Protein AF-K1RYS2-F1 (afdb_monomer)

Organism: NCBI:txid408170

Radius of gyration: 27.28 Å; Cα contacts (8 Å, |Δi|>4): 366; chains: 1; bounding box: 62×52×60 Å

pLDDT: mean 93.87, std 5.99, range [43.06, 98.5]

Foldseek 3Di:
DDPPPPDDLVVFKDWDDLPPDDADPVLQDDDPVNLVCCCQPPPLVVVWDKDWDQPFADDQQKWWFKWKFKDFPNHGDPPRTDHRDTDHQPPCPDAPQQSVVRGRHGAQDWDKGKHAADQPDPPNVRHRGIMIMGMHTHTIMHTDRDDAFLVVCLVPPCVPPVRRGPVSSSVVSRVVSSVVSVVVSSVVVRLVPMDGDPVPDDPVSLVVLLCVLLVVLCVVCVVVVHDSCVSVVVVPDNGSVSSCVVCVVVSVSVSSVSSSVSD

Solvent-accessible surface area (backbone atoms only — not comparable to full-atom values): 14895 Å² total; per-residue (Å²): 133,59,96,49,92,94,57,64,32,64,83,36,34,48,78,61,81,66,88,79,68,76,83,53,72,71,32,72,55,79,55,73,63,60,42,50,51,47,42,48,69,71,47,36,55,80,58,49,44,80,42,80,49,87,86,58,52,43,48,80,66,28,35,31,29,30,32,33,44,26,22,44,95,85,40,74,50,93,89,36,62,52,66,85,38,78,43,53,27,82,67,74,85,60,64,73,60,45,52,68,64,49,45,70,42,44,65,71,41,71,49,79,39,70,36,59,40,52,77,81,36,88,55,72,92,48,32,61,36,63,34,42,25,51,32,33,33,62,42,35,30,39,76,44,64,61,75,93,37,39,69,51,31,35,74,73,29,30,90,83,70,68,30,60,29,53,68,56,49,49,50,54,47,43,53,52,52,36,50,51,36,41,51,50,52,54,48,47,53,48,58,72,60,35,48,69,53,69,88,79,52,55,68,70,58,54,48,51,48,53,50,56,68,46,45,61,58,41,53,54,11,57,77,70,75,46,51,52,63,57,42,40,42,76,73,72,33,96,40,67,65,56,48,49,62,76,35,42,67,60,46,51,51,52,52,47,52,54,29,64,76,57,89

Structure (mmCIF, N/CA/C/O backbone):
data_AF-K1RYS2-F1
#
_entry.id   AF-K1RYS2-F1
#
loop_
_atom_site.group_PDB
_atom_site.id
_atom_site.type_symbol
_atom_site.label_atom_id
_atom_site.label_alt_id
_atom_site.label_comp_id
_atom_site.label_asym_id
_atom_site.label_entity_id
_atom_site.label_seq_id
_atom_site.pdbx_PDB_ins_code
_atom_site.Cartn_x
_atom_site.Cartn_y
_atom_site.Cartn_z
_atom_site.occupancy
_atom_site.B_iso_or_equiv
_atom_site.auth_seq_id
_atom_site.auth_comp_id
_atom_site.auth_asym_id
_atom_site.auth_atom_id
_atom_site.pdbx_PDB_model_num
ATOM 1 N N . ASN A 1 1 ? 29.570 -6.150 -16.289 1.00 43.06 1 ASN A N 1
ATOM 2 C CA . ASN A 1 1 ? 28.667 -6.271 -17.454 1.00 43.06 1 ASN A CA 1
ATOM 3 C C . ASN A 1 1 ? 27.310 -6.688 -16.923 1.00 43.06 1 ASN A C 1
ATOM 5 O O . ASN A 1 1 ? 27.267 -7.685 -16.212 1.00 43.06 1 ASN A O 1
ATOM 9 N N . GLY A 1 2 ? 26.301 -5.835 -17.126 1.00 44.84 2 GLY A N 1
ATOM 10 C CA . GLY A 1 2 ? 24.982 -5.854 -16.479 1.00 44.84 2 GLY A CA 1
ATOM 11 C C . GLY A 1 2 ? 24.181 -7.143 -16.687 1.00 44.84 2 GLY A C 1
ATOM 12 O O . GLY A 1 2 ? 24.519 -7.975 -17.520 1.00 44.84 2 GLY A O 1
ATOM 13 N N . TYR A 1 3 ? 23.180 -7.349 -15.834 1.00 65.25 3 TYR A N 1
ATOM 14 C CA . TYR A 1 3 ? 22.660 -8.659 -15.427 1.00 65.25 3 TYR A CA 1
ATOM 15 C C . TYR A 1 3 ? 21.658 -9.328 -16.385 1.00 65.25 3 TYR A C 1
ATOM 17 O O . TYR A 1 3 ? 20.485 -9.475 -16.073 1.00 65.25 3 TYR A O 1
ATOM 25 N N . LEU A 1 4 ? 22.139 -9.835 -17.512 1.00 75.75 4 LEU A N 1
ATOM 26 C CA . LEU A 1 4 ? 21.783 -11.147 -18.060 1.00 75.75 4 LEU A CA 1
ATOM 27 C C . LEU A 1 4 ? 23.136 -11.746 -18.439 1.00 75.75 4 LEU A C 1
ATOM 29 O O . LEU A 1 4 ? 23.829 -11.229 -19.314 1.00 75.75 4 LEU A O 1
ATOM 33 N N . LYS A 1 5 ? 23.621 -12.726 -17.671 1.00 74.56 5 LYS A N 1
ATOM 34 C CA . LYS A 1 5 ? 25.038 -13.118 -17.720 1.00 74.56 5 LYS A CA 1
ATOM 35 C C . LYS A 1 5 ? 25.431 -13.554 -19.137 1.00 74.56 5 LYS A C 1
ATOM 37 O O . LYS A 1 5 ? 24.989 -14.592 -19.600 1.00 74.56 5 LYS A O 1
ATOM 42 N N . GLY A 1 6 ? 26.331 -12.799 -19.770 1.00 78.25 6 GLY A N 1
ATOM 43 C CA . GLY A 1 6 ? 26.829 -13.106 -21.117 1.00 78.25 6 GLY A CA 1
ATOM 44 C C . GLY A 1 6 ? 26.031 -12.476 -22.261 1.00 78.25 6 GLY A C 1
ATOM 45 O O . GLY A 1 6 ? 26.343 -12.759 -23.412 1.00 78.25 6 GLY A O 1
ATOM 46 N N . ILE A 1 7 ? 25.059 -11.612 -21.959 1.00 85.38 7 ILE A N 1
ATOM 47 C CA . ILE A 1 7 ? 24.269 -10.870 -22.943 1.00 85.38 7 ILE A CA 1
ATOM 48 C C . ILE A 1 7 ? 24.748 -9.420 -23.017 1.00 85.38 7 ILE A C 1
ATOM 50 O O . ILE A 1 7 ? 24.977 -8.775 -21.992 1.00 85.38 7 ILE A O 1
ATOM 54 N N . THR A 1 8 ? 24.882 -8.904 -24.235 1.00 88.88 8 THR A N 1
ATOM 55 C CA . THR A 1 8 ? 24.991 -7.467 -24.503 1.00 88.88 8 THR A CA 1
ATOM 56 C C . THR A 1 8 ? 23.599 -6.969 -24.861 1.00 88.88 8 THR A C 1
ATOM 58 O O . THR A 1 8 ? 23.069 -7.353 -25.896 1.00 88.88 8 THR A O 1
ATOM 61 N N . ALA A 1 9 ? 22.979 -6.146 -24.014 1.00 90.00 9 ALA A N 1
ATOM 62 C CA . ALA A 1 9 ? 21.581 -5.755 -24.211 1.00 90.00 9 ALA A CA 1
ATOM 63 C C . ALA A 1 9 ? 21.329 -5.059 -25.557 1.00 90.00 9 ALA A C 1
ATOM 65 O O . ALA A 1 9 ? 20.365 -5.396 -26.238 1.00 90.00 9 ALA A O 1
ATOM 66 N N . LEU A 1 10 ? 22.245 -4.183 -25.983 1.00 91.25 10 LEU A N 1
ATOM 67 C CA . LEU A 1 10 ? 22.187 -3.476 -27.270 1.00 91.25 10 LEU A CA 1
ATOM 68 C C . LEU A 1 10 ? 22.214 -4.393 -28.511 1.00 91.25 10 LEU A C 1
ATOM 70 O O . LEU A 1 10 ? 21.901 -3.927 -29.601 1.00 91.25 10 LEU A O 1
ATOM 74 N N . ASP A 1 11 ? 22.544 -5.683 -28.373 1.00 91.81 11 ASP A N 1
ATOM 75 C CA . ASP A 1 11 ? 22.396 -6.653 -29.471 1.00 91.81 11 ASP A CA 1
ATOM 76 C C . ASP A 1 11 ? 20.917 -7.051 -29.693 1.00 91.81 11 ASP A C 1
ATOM 78 O O . ASP A 1 11 ? 20.573 -7.601 -30.740 1.00 91.81 11 ASP A O 1
ATOM 82 N N . TYR A 1 12 ? 20.042 -6.783 -28.714 1.00 92.38 12 TYR A N 1
ATOM 83 C CA . TYR A 1 12 ? 18.642 -7.231 -28.669 1.00 92.38 12 TYR A CA 1
ATOM 84 C C . TYR A 1 12 ? 17.631 -6.097 -28.458 1.00 92.38 12 TYR A C 1
ATOM 86 O O . TYR A 1 12 ? 16.442 -6.310 -28.689 1.00 92.38 12 TYR A O 1
ATOM 94 N N . VAL A 1 13 ? 18.069 -4.906 -28.036 1.00 93.62 13 VAL A N 1
ATOM 95 C CA . VAL A 1 13 ? 17.233 -3.701 -27.964 1.00 93.62 13 VAL A CA 1
ATOM 96 C C . VAL A 1 13 ? 17.858 -2.561 -28.756 1.00 93.62 13 VAL A C 1
ATOM 98 O O . VAL A 1 13 ? 19.051 -2.287 -28.645 1.00 93.62 13 VAL A O 1
ATOM 101 N N . THR A 1 14 ? 17.030 -1.874 -29.535 1.00 95.19 14 THR A N 1
ATOM 102 C CA . THR A 1 14 ? 17.372 -0.601 -30.167 1.00 95.19 14 THR A CA 1
ATOM 103 C C . THR A 1 14 ? 16.686 0.512 -29.387 1.00 95.19 14 THR A C 1
ATOM 105 O O . THR A 1 14 ? 15.456 0.570 -29.333 1.00 95.19 14 THR A O 1
ATOM 108 N N . LEU A 1 15 ? 17.486 1.375 -28.758 1.00 94.81 15 LEU A N 1
ATOM 109 C CA . LEU A 1 15 ? 16.977 2.553 -28.061 1.00 94.81 15 LEU A CA 1
ATOM 110 C C . LEU A 1 15 ? 16.689 3.681 -29.071 1.00 94.81 15 LEU A C 1
ATOM 112 O O . LEU A 1 15 ? 17.483 3.879 -29.997 1.00 94.81 15 LEU A O 1
ATOM 116 N N . PRO A 1 16 ? 15.579 4.416 -28.907 1.00 94.56 16 PRO A N 1
ATOM 117 C CA . PRO A 1 16 ? 15.256 5.572 -29.732 1.00 94.56 16 PRO A CA 1
ATOM 118 C C . PRO A 1 16 ? 16.170 6.761 -29.408 1.00 94.56 16 PRO A C 1
ATOM 120 O O . PRO A 1 16 ? 16.841 6.798 -28.375 1.00 94.56 16 PRO A O 1
ATOM 123 N N . ASP A 1 17 ? 16.146 7.772 -30.275 1.00 92.81 17 ASP A N 1
ATOM 124 C CA . ASP A 1 17 ? 16.675 9.093 -29.942 1.00 92.81 17 ASP A CA 1
ATOM 125 C C . ASP A 1 17 ? 15.720 9.810 -28.973 1.00 92.81 17 ASP A C 1
ATOM 127 O O . ASP A 1 17 ? 14.525 9.961 -29.249 1.00 92.81 17 ASP A O 1
ATOM 131 N N . THR A 1 18 ? 16.248 10.256 -27.836 1.00 92.06 18 THR A N 1
ATOM 132 C CA . THR A 1 18 ? 15.475 10.893 -26.768 1.00 92.06 18 THR A CA 1
ATOM 133 C C . THR A 1 18 ? 15.314 12.403 -26.956 1.00 92.06 18 THR A C 1
ATOM 135 O O . THR A 1 18 ? 14.626 13.026 -26.155 1.00 92.06 18 THR A O 1
ATOM 138 N N . GLU A 1 19 ? 15.908 13.023 -27.988 1.00 91.94 19 GLU A N 1
ATOM 139 C CA . GLU A 1 19 ? 15.769 14.472 -28.248 1.00 91.94 19 GLU A CA 1
ATOM 140 C C . GLU A 1 19 ? 14.310 14.918 -28.463 1.00 91.94 19 GLU A C 1
ATOM 142 O O . GLU A 1 19 ? 13.973 16.080 -28.239 1.00 91.94 19 GLU A O 1
ATOM 147 N N . SER A 1 20 ? 13.442 13.999 -28.895 1.00 89.75 20 SER A N 1
ATOM 148 C CA . SER A 1 20 ? 12.016 14.260 -29.128 1.00 89.75 20 SER A CA 1
ATOM 149 C C . SER A 1 20 ? 11.125 14.055 -27.902 1.00 89.75 20 SER A C 1
ATOM 151 O O . SER A 1 20 ? 9.935 14.362 -27.975 1.00 89.75 20 SER A O 1
ATOM 153 N N . PHE A 1 21 ? 11.670 13.539 -26.796 1.00 95.81 21 PHE A N 1
ATOM 154 C CA . PHE A 1 21 ? 10.877 13.257 -25.606 1.00 95.81 21 PHE A CA 1
ATOM 155 C C . PHE A 1 21 ? 10.528 14.552 -24.888 1.00 95.81 21 PHE A C 1
ATOM 157 O O . PHE A 1 21 ? 11.374 15.423 -24.676 1.00 95.81 21 PHE A O 1
ATOM 164 N N . THR A 1 22 ? 9.267 14.670 -24.496 1.00 95.44 22 THR A N 1
ATOM 165 C CA . THR A 1 22 ? 8.747 15.851 -23.805 1.00 95.44 22 THR A CA 1
ATOM 166 C C . THR A 1 22 ? 7.946 15.429 -22.595 1.00 95.44 22 THR A C 1
ATOM 168 O O . THR A 1 22 ? 7.274 14.404 -22.638 1.00 95.44 22 THR A O 1
ATOM 171 N N . LEU A 1 23 ? 7.994 16.232 -21.540 1.00 96.88 23 LEU A N 1
ATOM 172 C CA . LEU A 1 23 ? 7.135 16.057 -20.378 1.00 96.88 23 LEU A CA 1
ATOM 173 C C . LEU A 1 23 ? 5.820 16.801 -20.591 1.00 96.88 23 LEU A C 1
ATOM 175 O O . LEU A 1 23 ? 5.813 17.922 -21.110 1.00 96.88 23 LEU A O 1
ATOM 179 N N . SER A 1 24 ? 4.725 16.172 -20.190 1.00 96.12 24 SER A N 1
ATOM 180 C CA . SER A 1 24 ? 3.414 16.806 -20.118 1.00 96.12 24 SER A CA 1
ATOM 181 C C . SER A 1 24 ? 3.331 17.805 -18.954 1.00 96.12 24 SER A C 1
ATOM 183 O O . SER A 1 24 ? 4.117 17.761 -18.003 1.00 96.12 24 SER A O 1
ATOM 185 N N . ASP A 1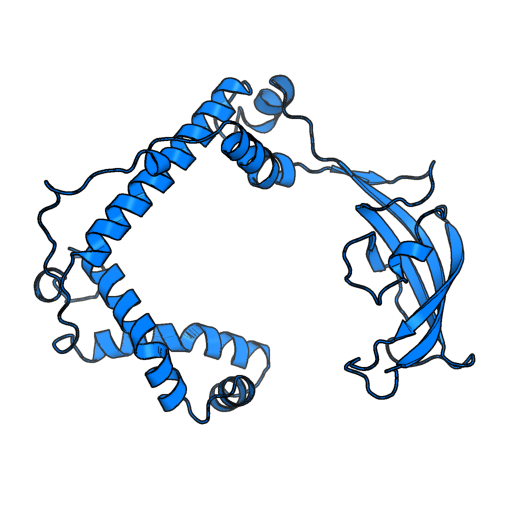 25 ? 2.341 18.702 -19.006 1.00 94.19 25 ASP A N 1
ATOM 186 C CA . ASP A 1 25 ? 2.028 19.583 -17.871 1.00 94.19 25 ASP A CA 1
ATOM 187 C C . ASP A 1 25 ? 1.667 18.752 -16.622 1.00 94.19 25 ASP A C 1
ATOM 189 O O . ASP A 1 25 ? 2.091 19.072 -15.511 1.00 94.19 25 ASP A O 1
ATOM 193 N N . ASP A 1 26 ? 0.956 17.635 -16.807 1.00 91.19 26 ASP A N 1
ATOM 194 C CA . ASP A 1 26 ? 0.561 16.731 -15.721 1.00 91.19 26 ASP A CA 1
ATOM 195 C C . ASP A 1 26 ? 1.769 16.060 -15.052 1.00 91.19 26 ASP A C 1
ATOM 197 O O . ASP A 1 26 ? 1.752 15.850 -13.844 1.00 91.19 26 ASP A O 1
ATOM 201 N N . ALA A 1 27 ? 2.839 15.753 -15.793 1.00 92.62 27 ALA A N 1
ATOM 202 C CA . ALA A 1 27 ? 4.042 15.163 -15.203 1.00 92.62 27 ALA A CA 1
ATOM 203 C C . ALA A 1 27 ? 4.999 16.177 -14.570 1.00 92.62 27 ALA A C 1
ATOM 205 O O . ALA A 1 27 ? 5.986 15.787 -13.951 1.00 92.62 27 ALA A O 1
ATOM 206 N N . THR A 1 28 ? 4.734 17.471 -14.746 1.00 94.12 28 THR A N 1
ATOM 207 C CA . THR A 1 28 ? 5.560 18.563 -14.206 1.00 94.12 28 THR A CA 1
ATOM 208 C C . THR A 1 28 ? 4.828 19.375 -13.146 1.00 94.12 28 THR A C 1
ATOM 210 O O . THR A 1 28 ? 5.324 20.408 -12.686 1.00 94.12 28 THR A O 1
ATOM 213 N N . THR A 1 29 ? 3.648 18.914 -12.727 1.00 95.12 29 THR A N 1
ATOM 214 C CA . THR A 1 29 ? 2.839 19.573 -11.712 1.00 95.12 29 THR A CA 1
ATOM 215 C C . THR A 1 29 ? 2.318 18.576 -10.687 1.00 95.12 29 THR A C 1
ATOM 217 O O . THR A 1 29 ? 1.896 17.468 -10.990 1.00 95.12 29 THR A O 1
ATOM 220 N N . VAL A 1 30 ? 2.341 19.000 -9.427 1.00 96.25 30 VAL A N 1
ATOM 221 C CA . VAL A 1 30 ? 1.767 18.256 -8.306 1.00 96.25 30 VAL A CA 1
ATOM 222 C C . VAL A 1 30 ? 0.857 19.214 -7.561 1.00 96.25 30 VAL A C 1
ATOM 224 O O . VAL A 1 30 ? 1.255 20.346 -7.270 1.00 96.25 30 VAL A O 1
ATOM 227 N N . SER A 1 31 ? -0.373 18.788 -7.282 1.00 96.69 31 SER A N 1
ATOM 228 C CA . SER A 1 31 ? -1.311 19.616 -6.536 1.00 96.69 31 SER A CA 1
ATOM 229 C C . SER A 1 31 ? -1.027 19.560 -5.033 1.00 96.69 31 SER A C 1
ATOM 231 O O . SER A 1 31 ? -0.470 18.589 -4.521 1.00 96.69 31 SER A O 1
ATOM 233 N N . ASP A 1 32 ? -1.466 20.583 -4.297 1.00 96.62 32 ASP A N 1
ATOM 234 C CA . ASP A 1 32 ? -1.399 20.564 -2.829 1.00 96.62 32 ASP A CA 1
ATOM 235 C C . ASP A 1 32 ? -2.161 19.363 -2.239 1.00 96.62 32 ASP A C 1
ATOM 237 O O . ASP A 1 32 ? -1.727 18.806 -1.233 1.00 96.62 32 ASP A O 1
ATOM 241 N N . SER A 1 33 ? -3.247 18.926 -2.895 1.00 97.25 33 SER A N 1
ATOM 242 C CA . SER A 1 33 ? -4.010 17.738 -2.487 1.00 97.25 33 SER A CA 1
ATOM 243 C C . SER A 1 33 ? -3.167 16.474 -2.592 1.00 97.25 33 SER A C 1
ATOM 245 O O . SER A 1 33 ? -3.123 15.713 -1.637 1.00 97.25 33 SER A O 1
ATOM 247 N N . ASP A 1 34 ? -2.440 16.275 -3.696 1.00 96.94 34 ASP A N 1
ATOM 248 C CA . ASP A 1 34 ? -1.592 15.088 -3.873 1.00 96.94 34 ASP A CA 1
ATOM 249 C C . ASP A 1 34 ? -0.494 15.020 -2.802 1.00 96.94 34 ASP A C 1
ATOM 251 O O . ASP A 1 34 ? -0.160 13.946 -2.299 1.00 96.94 34 ASP A O 1
ATOM 255 N N . ILE A 1 35 ? 0.059 16.180 -2.425 1.00 98.12 35 ILE A N 1
ATOM 256 C CA . ILE A 1 35 ? 1.064 16.290 -1.360 1.00 98.12 35 ILE A CA 1
ATOM 257 C C . ILE A 1 35 ? 0.444 15.930 -0.008 1.00 98.12 35 ILE A C 1
ATOM 259 O O . ILE A 1 35 ? 1.016 15.127 0.733 1.00 98.12 35 ILE A O 1
ATOM 263 N N . ASP A 1 36 ? -0.706 16.518 0.321 1.00 96.94 36 ASP A N 1
ATOM 264 C CA . ASP A 1 36 ? -1.385 16.295 1.598 1.00 96.94 36 ASP A CA 1
ATOM 265 C C . ASP A 1 36 ? -1.869 14.844 1.732 1.00 96.94 36 ASP A C 1
ATOM 267 O O . ASP A 1 36 ? -1.651 14.214 2.771 1.00 96.94 36 ASP A O 1
ATOM 271 N N . ASP A 1 37 ? -2.415 14.270 0.661 1.00 96.94 37 ASP A N 1
ATOM 272 C CA . ASP A 1 37 ? -2.838 12.874 0.596 1.00 96.94 37 ASP A CA 1
ATOM 273 C C . ASP A 1 37 ? -1.644 11.928 0.730 1.00 96.94 37 ASP A C 1
ATOM 275 O O . ASP A 1 37 ? -1.711 10.936 1.463 1.00 96.94 37 ASP A O 1
ATOM 279 N N . TYR A 1 38 ? -0.515 12.232 0.082 1.00 97.38 38 TYR A N 1
ATOM 280 C CA . TYR A 1 38 ? 0.694 11.430 0.232 1.00 97.38 38 TYR A CA 1
ATOM 281 C C . TYR A 1 38 ? 1.210 11.457 1.674 1.00 97.38 38 TYR A C 1
ATOM 283 O O . TYR A 1 38 ? 1.520 10.397 2.227 1.00 97.38 38 TYR A O 1
ATOM 291 N N . ILE A 1 39 ? 1.286 12.641 2.295 1.00 97.56 39 ILE A N 1
ATOM 292 C CA . ILE A 1 39 ? 1.738 12.792 3.685 1.00 97.56 39 ILE A CA 1
ATOM 293 C C . ILE A 1 39 ? 0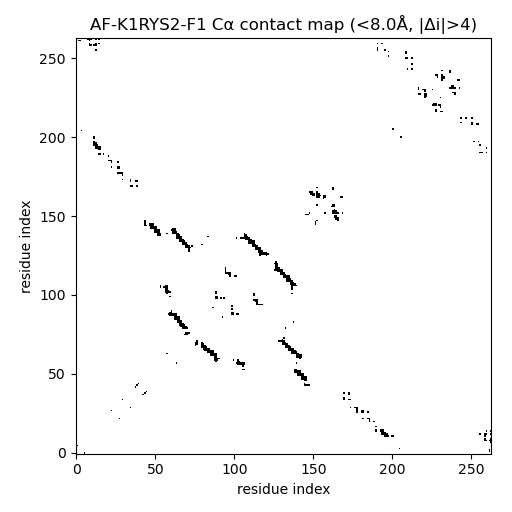.792 12.051 4.633 1.00 97.56 39 ILE A C 1
ATOM 295 O O . ILE A 1 39 ? 1.257 11.295 5.486 1.00 97.56 39 ILE A O 1
ATOM 299 N N . SER A 1 40 ? -0.519 12.212 4.467 1.00 95.25 40 SER A N 1
ATOM 300 C CA . SER A 1 40 ? -1.521 11.536 5.292 1.00 95.25 40 SER A CA 1
ATOM 301 C C . SER A 1 40 ? -1.404 10.010 5.191 1.00 95.25 40 SER A C 1
ATOM 303 O O . SER A 1 40 ? -1.238 9.321 6.200 1.00 95.25 40 SER A O 1
ATOM 305 N N . ASN A 1 41 ? -1.393 9.478 3.964 1.00 94.12 41 ASN A N 1
ATOM 306 C CA . ASN A 1 41 ? -1.507 8.042 3.713 1.00 94.12 41 ASN A CA 1
ATOM 307 C C . ASN A 1 41 ? -0.196 7.268 3.884 1.00 94.12 41 ASN A C 1
ATOM 309 O O . ASN A 1 41 ? -0.244 6.078 4.195 1.00 94.12 41 ASN A O 1
ATOM 313 N N . ASN A 1 42 ? 0.962 7.908 3.693 1.00 95.12 42 ASN A N 1
ATOM 314 C CA . ASN A 1 42 ? 2.263 7.222 3.685 1.00 95.12 42 ASN A CA 1
ATOM 315 C C . ASN A 1 42 ? 3.214 7.682 4.789 1.00 95.12 42 ASN A C 1
ATOM 317 O O . ASN A 1 42 ? 4.220 7.017 5.033 1.00 95.12 42 ASN A O 1
ATOM 321 N N . ILE A 1 43 ? 2.945 8.821 5.431 1.00 95.69 43 ILE A N 1
ATOM 322 C CA . ILE A 1 43 ? 3.801 9.348 6.494 1.00 95.69 43 ILE A CA 1
ATOM 323 C C . ILE A 1 43 ? 3.040 9.313 7.811 1.00 95.69 43 ILE A C 1
ATOM 325 O O . ILE A 1 43 ? 3.373 8.481 8.644 1.00 95.69 43 ILE A O 1
ATOM 329 N N . LEU A 1 44 ? 1.999 10.130 7.996 1.00 96.19 44 LEU A N 1
ATOM 330 C CA . LEU A 1 44 ? 1.272 10.224 9.272 1.00 96.19 44 LEU A CA 1
ATOM 331 C C . LEU A 1 44 ? 0.600 8.905 9.668 1.00 96.19 44 LEU A C 1
ATOM 333 O O . LEU A 1 44 ? 0.591 8.557 10.847 1.00 96.19 44 LEU A O 1
ATOM 337 N N . SER A 1 45 ? 0.097 8.143 8.694 1.00 92.69 45 SER A N 1
ATOM 338 C CA . SER A 1 45 ? -0.502 6.821 8.915 1.00 92.69 45 SER A CA 1
ATOM 339 C C . SER A 1 45 ? 0.424 5.835 9.642 1.00 92.69 45 SER A C 1
ATOM 341 O O . SER A 1 45 ? -0.061 5.010 10.414 1.00 92.69 45 SER A O 1
ATOM 343 N N . ASN A 1 46 ? 1.745 5.952 9.461 1.00 93.06 46 ASN A N 1
ATOM 344 C CA . ASN A 1 46 ? 2.744 5.117 10.135 1.00 93.06 46 ASN A CA 1
ATOM 345 C C . ASN A 1 46 ? 2.987 5.523 11.599 1.00 93.06 46 ASN A C 1
ATOM 347 O O . ASN A 1 46 ? 3.664 4.801 12.328 1.00 93.06 46 ASN A O 1
ATOM 351 N N . TYR A 1 47 ? 2.451 6.667 12.027 1.00 94.00 47 TYR A N 1
ATOM 352 C CA . TYR A 1 47 ? 2.584 7.211 13.381 1.00 94.00 47 TYR A CA 1
ATOM 353 C C . TYR A 1 47 ? 1.242 7.268 14.115 1.00 94.00 47 TYR A C 1
ATOM 355 O O . TYR A 1 47 ? 1.103 8.010 15.088 1.00 94.00 47 TYR A O 1
ATOM 363 N N . LYS A 1 48 ? 0.247 6.499 13.656 1.00 92.25 48 LYS A N 1
ATOM 364 C CA . LYS A 1 48 ? -1.017 6.342 14.372 1.00 92.25 48 LYS A CA 1
ATOM 365 C C . LYS A 1 48 ? -0.768 5.809 15.778 1.00 92.25 48 LYS A C 1
ATOM 367 O O . LYS A 1 48 ? 0.043 4.906 15.986 1.00 92.25 48 LYS A O 1
ATOM 372 N N . THR A 1 49 ? -1.497 6.361 16.735 1.00 91.00 49 THR A N 1
ATOM 373 C CA . THR A 1 49 ? -1.529 5.867 18.110 1.00 91.00 49 THR A CA 1
ATOM 374 C C . THR A 1 49 ? -2.906 5.322 18.413 1.00 91.00 49 THR A C 1
ATOM 376 O O . THR A 1 49 ? -3.899 5.993 18.140 1.00 91.00 49 THR A O 1
ATOM 379 N N . THR A 1 50 ? -2.958 4.149 19.027 1.00 92.25 50 THR A N 1
ATOM 380 C CA . THR A 1 50 ? -4.211 3.545 19.471 1.00 92.25 50 THR A CA 1
ATOM 381 C C . THR A 1 50 ? -4.525 3.997 20.894 1.00 92.25 50 THR A C 1
ATOM 383 O O . THR A 1 50 ? -3.706 3.826 21.801 1.00 92.25 50 THR A O 1
ATOM 386 N N . ASN A 1 51 ? -5.711 4.567 21.086 1.00 92.88 51 ASN A N 1
ATOM 387 C CA . ASN A 1 51 ? -6.218 5.006 22.379 1.00 92.88 51 ASN A CA 1
ATOM 388 C C . ASN A 1 51 ? -7.414 4.151 22.791 1.00 92.88 51 ASN A C 1
ATOM 390 O O . ASN A 1 51 ? -8.383 4.046 22.046 1.00 92.88 51 ASN A O 1
ATOM 394 N N . GLU A 1 52 ? -7.377 3.599 24.002 1.00 94.69 52 GLU A N 1
ATOM 395 C CA . GLU A 1 52 ? -8.531 2.898 24.561 1.00 94.69 52 GLU A CA 1
ATOM 396 C C . GLU A 1 52 ? -9.608 3.902 24.994 1.00 94.69 52 GLU A C 1
ATOM 398 O O . GLU A 1 52 ? -9.359 4.839 25.764 1.00 94.69 52 GLU A O 1
ATOM 403 N N . ILE A 1 53 ? -10.826 3.689 24.508 1.00 94.38 53 ILE A N 1
ATOM 404 C CA . ILE A 1 53 ? -11.996 4.515 24.764 1.00 94.38 53 ILE A CA 1
ATOM 405 C C . ILE A 1 53 ? -12.889 3.818 25.790 1.00 94.38 53 ILE A C 1
ATOM 407 O O . ILE A 1 53 ? -13.419 2.733 25.566 1.00 94.38 53 ILE A O 1
ATOM 411 N N . THR A 1 54 ? -13.088 4.478 26.932 1.00 93.06 54 THR A N 1
ATOM 412 C CA . THR A 1 54 ? -13.866 3.937 28.067 1.00 93.06 54 THR A CA 1
ATOM 413 C C . THR A 1 54 ? -15.062 4.806 28.462 1.00 93.06 54 THR A C 1
ATOM 415 O O . THR A 1 54 ? -15.838 4.444 29.344 1.00 93.06 54 THR A O 1
ATOM 418 N N . ASN A 1 55 ? -15.213 5.979 27.843 1.00 93.06 55 ASN A N 1
ATOM 419 C CA . ASN A 1 55 ? -16.129 7.036 28.281 1.00 93.06 55 ASN A CA 1
ATOM 420 C C . ASN A 1 55 ? -17.199 7.421 27.245 1.00 93.06 55 ASN A C 1
ATOM 422 O O . ASN A 1 55 ? -17.984 8.332 27.514 1.00 93.06 55 ASN A O 1
ATOM 426 N N . ARG A 1 56 ? -17.243 6.747 26.093 1.00 96.44 56 ARG A N 1
ATOM 427 C CA . ARG A 1 56 ? -18.294 6.886 25.080 1.00 96.44 56 ARG A CA 1
ATOM 428 C C . ARG A 1 56 ? -18.639 5.528 24.477 1.00 96.44 56 ARG A C 1
ATOM 430 O O . ARG A 1 56 ? -17.898 4.563 24.652 1.00 96.44 56 ARG A O 1
ATOM 437 N N . ALA A 1 57 ? -19.777 5.492 23.796 1.00 97.50 57 ALA A N 1
ATOM 438 C CA . ALA A 1 57 ? -20.205 4.337 23.034 1.00 97.50 57 ALA A CA 1
ATOM 439 C C . ALA A 1 57 ? -19.361 4.169 21.763 1.00 97.50 57 ALA A C 1
ATOM 441 O O . ALA A 1 57 ? -18.702 5.118 21.323 1.00 97.50 57 ALA A O 1
ATOM 442 N N . ALA A 1 58 ? -19.407 2.969 21.189 1.00 97.38 58 ALA A N 1
ATOM 443 C CA . ALA A 1 58 ? -18.755 2.648 19.932 1.00 97.38 58 ALA A CA 1
ATOM 444 C C . ALA A 1 58 ? -19.351 3.471 18.784 1.00 97.38 58 ALA A C 1
ATOM 446 O O . ALA A 1 58 ? -20.572 3.624 18.676 1.00 97.38 58 ALA A O 1
ATOM 447 N N . GLU A 1 59 ? -18.483 3.983 17.925 1.00 96.94 59 GLU A N 1
ATOM 448 C CA . GLU A 1 59 ? -18.807 4.779 16.748 1.00 96.94 59 GLU A CA 1
ATOM 449 C C . GLU A 1 59 ? -18.167 4.159 15.501 1.00 96.94 59 GLU A C 1
ATOM 451 O O . GLU A 1 59 ? -17.241 3.351 15.573 1.00 96.94 59 GLU A O 1
ATOM 456 N N . ASN A 1 60 ? -18.675 4.524 14.324 1.00 95.31 60 ASN A N 1
ATOM 457 C CA . ASN A 1 60 ? -18.109 4.041 13.071 1.00 95.31 60 ASN A CA 1
ATOM 458 C C . ASN A 1 60 ? -16.649 4.505 12.919 1.00 95.31 60 ASN A C 1
ATOM 460 O O . ASN A 1 60 ? -16.360 5.687 13.104 1.00 95.31 60 ASN A O 1
ATOM 464 N N . GLY A 1 61 ? -15.752 3.596 12.536 1.00 92.56 61 GLY A N 1
ATOM 465 C CA . GLY A 1 61 ? -14.308 3.828 12.467 1.00 92.56 61 GLY A CA 1
ATOM 466 C C . GLY A 1 61 ? -13.528 3.402 13.716 1.00 92.56 61 GLY A C 1
ATOM 467 O O . GLY A 1 61 ? -12.309 3.252 13.624 1.00 92.56 61 GLY A O 1
ATOM 468 N N . ASP A 1 62 ? -14.194 3.147 14.847 1.00 96.31 62 ASP A N 1
ATOM 469 C CA . ASP A 1 62 ? -13.540 2.538 16.006 1.00 96.31 62 ASP A CA 1
ATOM 470 C C . ASP A 1 62 ? -13.112 1.099 15.701 1.00 96.31 62 ASP A C 1
ATOM 472 O O . ASP A 1 62 ? -13.795 0.364 14.984 1.00 96.31 62 ASP A O 1
ATOM 476 N N . THR A 1 63 ? -12.022 0.659 16.324 1.00 96.69 63 THR A N 1
ATOM 477 C CA . THR A 1 63 ? -11.696 -0.762 16.447 1.00 96.69 63 THR A CA 1
ATOM 478 C C . THR A 1 63 ? -12.235 -1.276 17.770 1.00 96.69 63 THR A C 1
ATOM 480 O O . THR A 1 63 ? -11.764 -0.896 18.837 1.00 96.69 63 THR A O 1
ATOM 483 N N . VAL A 1 64 ? -13.228 -2.150 17.716 1.00 97.31 64 VAL A N 1
ATOM 484 C CA . VAL A 1 64 ? -13.816 -2.779 18.896 1.00 97.31 64 VAL A CA 1
ATOM 485 C C . VAL A 1 64 ? -13.269 -4.177 19.091 1.00 97.31 64 VAL A C 1
ATOM 487 O O . VAL A 1 64 ? -13.032 -4.890 18.123 1.00 97.31 64 VAL A O 1
ATOM 490 N N . ASN A 1 65 ? -13.124 -4.596 20.340 1.00 97.94 65 ASN A N 1
ATOM 491 C CA . ASN A 1 65 ? -12.883 -5.993 20.660 1.00 97.94 65 ASN A CA 1
ATOM 492 C C . ASN A 1 65 ? -14.179 -6.640 21.122 1.00 97.94 65 ASN A C 1
ATOM 494 O O . ASN A 1 65 ? -14.847 -6.111 22.016 1.00 97.94 65 ASN A O 1
ATOM 498 N N . ILE A 1 66 ? -14.542 -7.759 20.503 1.00 98.12 66 ILE A N 1
ATOM 499 C CA . ILE A 1 66 ? -15.814 -8.427 20.748 1.00 98.12 66 ILE A CA 1
ATOM 500 C C . ILE A 1 66 ? -15.655 -9.927 20.972 1.00 98.12 66 ILE A C 1
ATOM 502 O O . ILE A 1 66 ? -14.839 -10.602 20.341 1.00 98.12 66 ILE A O 1
ATOM 506 N N . ASP A 1 67 ? -16.547 -10.447 21.806 1.00 98.31 67 ASP A N 1
ATOM 507 C CA . ASP A 1 67 ? -16.886 -11.863 21.859 1.00 98.31 67 ASP A CA 1
ATOM 508 C C . ASP A 1 67 ? -18.276 -12.037 21.260 1.00 98.31 67 ASP A C 1
ATOM 510 O O . ASP A 1 67 ? -19.172 -11.248 21.549 1.00 98.31 67 ASP A O 1
ATOM 514 N N 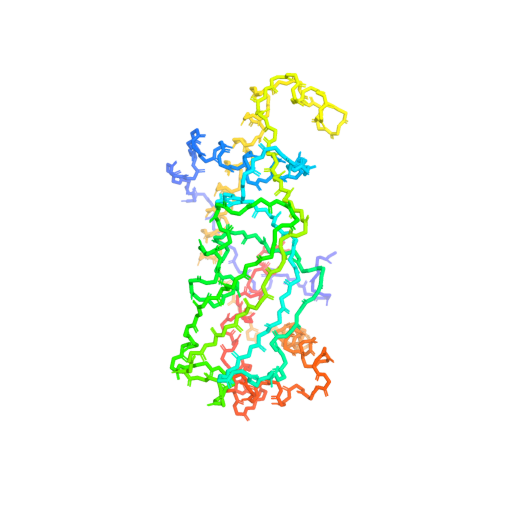. PHE A 1 68 ? -18.503 -13.072 20.460 1.00 97.31 68 PHE A N 1
ATOM 515 C CA . PHE A 1 68 ? -19.828 -13.333 19.906 1.00 97.31 68 PHE A CA 1
ATOM 516 C C . PHE A 1 68 ? -20.131 -14.822 19.805 1.00 97.31 68 PHE A C 1
ATOM 518 O O . PHE A 1 68 ? -19.255 -15.644 19.536 1.00 97.31 68 PHE A O 1
ATOM 525 N N . ALA A 1 69 ? -21.402 -15.173 19.986 1.00 96.94 69 ALA A N 1
ATOM 526 C CA . ALA A 1 69 ? -21.907 -16.526 19.800 1.00 96.94 69 ALA A CA 1
ATOM 527 C C . ALA A 1 69 ? -23.194 -16.517 18.965 1.00 96.94 69 ALA A C 1
ATOM 529 O O . ALA A 1 69 ? -24.250 -16.078 19.417 1.00 96.94 69 ALA A O 1
ATOM 530 N N . GLY A 1 70 ? -23.082 -17.018 17.738 1.00 96.00 70 GLY A N 1
ATOM 531 C CA . GLY A 1 70 ? -24.143 -17.100 16.746 1.00 96.00 70 GLY A CA 1
ATOM 532 C C . GLY A 1 70 ? -25.024 -18.334 16.898 1.00 96.00 70 GLY A C 1
ATOM 533 O O . GLY A 1 70 ? -24.558 -19.443 17.176 1.00 96.00 70 GLY A O 1
ATOM 534 N N . SER A 1 71 ? -26.316 -18.146 16.654 1.00 95.62 71 SER A N 1
ATOM 535 C CA . SER A 1 71 ? -27.311 -19.210 16.612 1.00 95.62 71 SER A CA 1
ATOM 536 C C . SER A 1 71 ? -28.358 -18.958 15.526 1.00 95.62 71 SER A C 1
ATOM 538 O O . SER A 1 71 ? -28.673 -17.815 15.204 1.00 95.62 71 SER A O 1
ATOM 540 N N . ILE A 1 72 ? -28.904 -20.039 14.969 1.00 94.12 72 ILE A N 1
ATOM 541 C CA . ILE A 1 72 ? -30.047 -20.028 14.047 1.00 94.12 72 ILE A CA 1
ATOM 542 C C . ILE A 1 72 ? -31.154 -20.830 14.718 1.00 94.12 72 ILE A C 1
ATOM 544 O O . ILE A 1 72 ? -30.920 -21.961 15.146 1.00 94.12 72 ILE A O 1
ATOM 548 N N . ASP A 1 73 ? -32.341 -20.238 14.859 1.00 90.94 73 ASP A N 1
ATOM 549 C CA . ASP A 1 73 ? -33.470 -20.842 15.583 1.00 90.94 73 ASP A CA 1
ATOM 550 C C . ASP A 1 73 ? -33.090 -21.334 17.002 1.00 90.94 73 ASP A C 1
ATOM 552 O O . ASP A 1 73 ? -33.578 -22.356 17.489 1.00 90.94 73 ASP A O 1
ATOM 556 N N . GLY A 1 74 ? -32.172 -20.620 17.668 1.00 90.38 74 GLY A N 1
ATOM 557 C CA . GLY A 1 74 ? -31.659 -20.959 19.002 1.00 90.38 74 GLY A CA 1
ATOM 558 C C . GLY A 1 74 ? -30.651 -22.115 19.040 1.00 90.38 74 GLY A C 1
ATOM 559 O O . GLY A 1 74 ? -30.250 -22.538 20.125 1.00 90.38 74 GLY A O 1
ATOM 560 N N . VAL A 1 75 ? -30.224 -22.633 17.885 1.00 92.44 75 VAL A N 1
ATOM 561 C CA . VAL A 1 75 ? -29.203 -23.682 17.769 1.00 92.44 75 VAL A CA 1
ATOM 562 C C . VAL A 1 75 ? -27.893 -23.064 17.286 1.00 92.44 75 VAL A C 1
ATOM 564 O O . VAL A 1 75 ? -27.848 -22.430 16.232 1.00 92.44 75 VAL A O 1
ATOM 567 N N . ALA A 1 76 ? -26.818 -23.249 18.054 1.00 93.44 76 ALA A N 1
ATOM 568 C CA . ALA A 1 76 ? -25.481 -22.813 17.658 1.00 93.44 76 ALA A CA 1
ATOM 569 C C . ALA A 1 76 ? -25.023 -23.526 16.375 1.00 93.44 76 ALA A C 1
ATOM 571 O O . ALA A 1 76 ? -25.343 -24.699 16.159 1.00 93.44 76 ALA A O 1
ATOM 572 N N . PHE A 1 77 ? -24.253 -22.831 15.541 1.00 89.75 77 PHE A N 1
ATOM 573 C CA . PHE A 1 77 ? -23.691 -23.379 14.307 1.00 89.75 77 PHE A CA 1
ATOM 574 C C . PHE A 1 77 ? -22.166 -23.237 14.276 1.00 89.75 77 PHE A C 1
ATOM 576 O O . PHE A 1 77 ? -21.595 -22.326 14.879 1.00 89.75 77 PHE A O 1
ATOM 583 N N . ASP A 1 78 ? -21.503 -24.149 13.564 1.00 84.94 78 ASP A N 1
ATOM 584 C CA . ASP A 1 78 ? -20.045 -24.142 13.433 1.00 84.94 78 ASP A CA 1
ATOM 585 C C . ASP A 1 78 ? -19.561 -22.872 12.723 1.00 84.94 78 ASP A C 1
ATOM 587 O O . ASP A 1 78 ? -20.109 -22.469 11.697 1.00 84.94 78 ASP A O 1
ATOM 591 N N . GLY A 1 79 ? -18.518 -22.248 13.275 1.00 84.31 79 GLY A N 1
ATOM 592 C CA . GLY A 1 79 ? -17.980 -20.977 12.780 1.00 84.31 79 GLY A CA 1
ATOM 593 C C . GLY A 1 79 ? -18.759 -19.736 13.227 1.00 84.31 79 GLY A C 1
ATOM 594 O O . GLY A 1 79 ? -18.357 -18.630 12.892 1.00 84.31 79 GLY A O 1
ATOM 595 N N . GLY A 1 80 ? -19.838 -19.893 14.002 1.00 87.00 80 GLY A N 1
ATOM 596 C CA . GLY A 1 80 ? -20.626 -18.778 14.536 1.00 87.00 80 GLY A CA 1
ATOM 597 C C . GLY A 1 80 ? -20.094 -18.168 15.834 1.00 87.00 80 GLY A C 1
ATOM 598 O O . GLY A 1 80 ? -20.726 -17.262 16.362 1.00 87.00 80 GLY A O 1
ATOM 599 N N . THR A 1 81 ? -18.982 -18.660 16.385 1.00 93.38 81 THR A N 1
ATOM 600 C CA . THR A 1 81 ? -18.438 -18.194 17.671 1.00 93.38 81 THR A CA 1
ATOM 601 C C . THR A 1 81 ? -17.031 -17.638 17.503 1.00 93.38 81 THR A C 1
ATOM 603 O O . THR A 1 81 ? -16.175 -18.303 16.920 1.00 93.38 81 THR A O 1
ATOM 606 N N . GLY A 1 82 ? -16.794 -16.455 18.064 1.00 94.25 82 GLY A N 1
ATOM 607 C CA . GLY A 1 82 ? -15.491 -15.802 18.147 1.00 94.25 82 GLY A CA 1
ATOM 608 C C . GLY A 1 82 ? -15.277 -15.195 19.531 1.00 94.25 82 GLY A C 1
ATOM 609 O O . GLY A 1 82 ? -16.240 -14.836 20.207 1.00 94.25 82 GLY A O 1
ATOM 610 N N . SER A 1 83 ? -14.021 -15.115 19.959 1.00 96.12 83 SER A N 1
ATOM 611 C CA . SER A 1 83 ? -13.610 -14.491 21.221 1.00 96.12 83 SER A CA 1
ATOM 612 C C . SER A 1 83 ? -12.362 -13.646 21.003 1.00 96.12 83 SER A C 1
ATOM 614 O O . SER A 1 83 ? -11.531 -14.024 20.173 1.00 96.12 83 SER A O 1
ATOM 616 N N . ASP A 1 84 ? -12.223 -12.564 21.767 1.00 96.44 84 ASP A N 1
ATOM 617 C CA . ASP A 1 84 ? -11.128 -11.593 21.685 1.00 96.44 84 ASP A CA 1
ATOM 618 C C . ASP A 1 84 ? -10.896 -11.094 20.244 1.00 96.44 84 ASP A C 1
ATOM 620 O O . ASP A 1 84 ? -9.757 -10.938 19.797 1.00 96.44 84 ASP A O 1
ATOM 624 N N . TYR A 1 85 ? -11.975 -10.889 19.484 1.00 96.12 85 TYR A N 1
ATOM 625 C CA . TYR A 1 85 ? -11.886 -10.525 18.074 1.00 96.12 85 TYR A CA 1
ATOM 626 C C . TYR A 1 85 ? -11.874 -9.004 17.900 1.00 96.12 85 TYR A C 1
ATOM 628 O O . TYR A 1 85 ? -12.857 -8.343 18.233 1.00 96.12 85 TYR A O 1
ATOM 636 N N . ASP A 1 86 ? -10.798 -8.460 17.331 1.00 96.06 86 ASP A N 1
ATOM 637 C CA . ASP A 1 86 ? -10.722 -7.044 16.959 1.00 96.06 86 ASP A CA 1
ATOM 638 C C . ASP A 1 86 ? -11.419 -6.799 15.609 1.00 96.06 86 ASP A C 1
ATOM 640 O O . ASP A 1 86 ? -11.071 -7.389 14.583 1.00 96.06 86 ASP A O 1
ATOM 644 N N . LEU A 1 87 ? -12.404 -5.904 15.609 1.00 95.56 87 LEU A N 1
ATOM 645 C CA . LEU A 1 87 ? -13.224 -5.529 14.464 1.00 95.56 87 LEU A CA 1
ATOM 646 C C . LEU A 1 87 ? -13.244 -4.009 14.315 1.00 95.56 87 LEU A C 1
ATOM 648 O O . LEU A 1 87 ? -13.710 -3.300 15.201 1.00 95.56 87 LEU A O 1
ATOM 652 N N . THR A 1 88 ? -12.799 -3.500 13.170 1.00 96.12 88 THR A N 1
ATOM 653 C CA . THR A 1 88 ? -13.011 -2.092 12.820 1.00 96.12 88 THR A CA 1
ATOM 654 C C . THR A 1 88 ? -14.432 -1.902 12.298 1.00 96.12 88 THR A C 1
ATOM 656 O O . THR A 1 88 ? -14.814 -2.512 11.296 1.00 96.12 88 THR A O 1
ATOM 659 N N . LEU A 1 89 ? -15.212 -1.060 12.974 1.00 96.19 89 LEU A N 1
ATOM 660 C CA . LEU A 1 89 ? -16.592 -0.759 12.606 1.00 96.19 89 LEU A CA 1
ATOM 661 C C . LEU A 1 89 ? -16.637 0.061 11.312 1.00 96.19 89 LEU A C 1
ATOM 663 O O . LEU A 1 89 ? -15.954 1.079 11.189 1.00 96.19 89 LEU A O 1
ATOM 667 N N . GLY A 1 90 ? -17.439 -0.395 10.353 1.00 94.44 90 GLY A N 1
ATOM 668 C CA . GLY A 1 90 ? -17.537 0.160 9.004 1.00 94.44 90 GLY A CA 1
ATOM 669 C C . GLY A 1 90 ? -16.552 -0.450 8.006 1.00 94.44 90 GLY A C 1
ATOM 670 O O . GLY A 1 90 ? -16.446 0.048 6.885 1.00 94.44 90 GLY A O 1
ATOM 671 N N . SER A 1 91 ? -15.820 -1.503 8.386 1.00 94.88 91 SER A N 1
ATOM 672 C CA . SER A 1 91 ? -14.880 -2.186 7.488 1.00 94.88 91 SER A CA 1
ATOM 673 C C . SER A 1 91 ? -15.583 -3.063 6.451 1.00 94.88 91 SER A C 1
ATOM 675 O O . SER A 1 91 ? -15.005 -3.330 5.396 1.00 94.88 91 SER A O 1
ATOM 677 N N . GLY A 1 92 ? -16.812 -3.511 6.739 1.00 92.69 92 GLY A N 1
ATOM 678 C CA . GLY A 1 92 ? -17.543 -4.455 5.890 1.00 92.69 92 GLY A CA 1
ATOM 679 C C . GLY A 1 92 ? -16.910 -5.849 5.883 1.00 92.69 92 GLY A C 1
ATOM 680 O O . GLY A 1 92 ? -17.052 -6.596 4.916 1.00 92.69 92 GLY A O 1
ATOM 681 N N . THR A 1 93 ? -16.159 -6.185 6.935 1.00 90.44 93 THR A N 1
ATOM 682 C CA . THR A 1 93 ? -15.520 -7.501 7.073 1.00 90.44 93 THR A CA 1
ATOM 683 C C . THR A 1 93 ? -16.527 -8.539 7.567 1.00 90.44 93 THR A C 1
ATOM 685 O O . THR A 1 93 ? -16.382 -9.731 7.288 1.00 90.44 93 THR A O 1
ATOM 688 N N . PHE A 1 94 ? -17.545 -8.097 8.312 1.00 92.00 94 PHE A N 1
ATOM 689 C CA . PHE A 1 94 ? -18.629 -8.943 8.805 1.00 92.00 94 PHE A CA 1
ATOM 690 C C . PHE A 1 94 ? -19.853 -8.888 7.884 1.00 92.00 94 PHE A C 1
ATOM 692 O O . PHE A 1 94 ? -19.903 -8.137 6.916 1.00 92.00 94 PHE A O 1
ATOM 699 N N . ILE A 1 95 ? -20.843 -9.737 8.176 1.00 91.25 95 ILE A N 1
ATOM 700 C CA . ILE A 1 95 ? -22.121 -9.767 7.455 1.00 91.25 95 ILE A CA 1
ATOM 701 C C . ILE A 1 95 ? -22.796 -8.397 7.569 1.00 91.25 95 ILE A C 1
ATOM 703 O O . ILE A 1 95 ? -22.836 -7.821 8.659 1.00 91.25 95 ILE A O 1
ATOM 707 N N . ASP A 1 96 ? -23.359 -7.915 6.462 1.00 92.19 96 ASP A N 1
ATOM 708 C CA . ASP A 1 96 ? -24.091 -6.650 6.406 1.00 92.19 96 ASP A CA 1
ATOM 709 C C . ASP A 1 96 ? -25.079 -6.499 7.575 1.00 92.19 96 ASP A C 1
ATOM 711 O O . ASP A 1 96 ? -25.846 -7.407 7.910 1.00 92.19 96 ASP A O 1
ATOM 715 N N . GLY A 1 97 ? -25.046 -5.327 8.210 1.00 93.44 97 GLY A N 1
ATOM 716 C CA . GLY A 1 97 ? -25.864 -4.996 9.376 1.00 93.44 97 GLY A CA 1
ATOM 717 C C . GLY A 1 97 ? -25.326 -5.504 10.717 1.00 93.44 97 GLY A C 1
ATOM 718 O O . GLY A 1 97 ? -25.873 -5.119 11.750 1.00 93.44 97 GLY A O 1
ATOM 719 N N . PHE A 1 98 ? -24.267 -6.324 10.748 1.00 96.62 98 PHE A N 1
ATOM 720 C CA . PHE A 1 98 ? -23.639 -6.743 12.006 1.00 96.62 98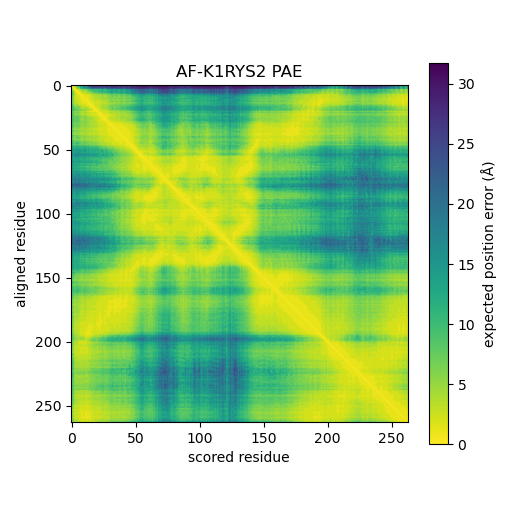 PHE A CA 1
ATOM 721 C C . PHE A 1 98 ? -22.947 -5.565 12.702 1.00 96.62 98 PHE A C 1
ATOM 723 O O . PHE A 1 98 ? -23.235 -5.267 13.858 1.00 96.62 98 PHE A O 1
ATOM 730 N N . GLU A 1 99 ? -22.056 -4.879 11.980 1.00 97.56 99 GLU A N 1
ATOM 731 C CA . GLU A 1 99 ? -21.217 -3.794 12.511 1.00 97.56 99 GLU A CA 1
ATOM 732 C C . GLU A 1 99 ? -22.069 -2.597 12.973 1.00 97.56 99 GLU A C 1
ATOM 734 O O . GLU A 1 99 ? -21.845 -2.048 14.052 1.00 97.56 99 GLU A O 1
ATOM 739 N N . ASP A 1 100 ? -23.123 -2.264 12.220 1.00 96.88 100 ASP A N 1
ATOM 740 C CA . ASP A 1 100 ? -24.047 -1.160 12.520 1.00 96.88 100 ASP A CA 1
ATOM 741 C C . ASP A 1 100 ? -24.782 -1.323 13.857 1.00 96.88 100 ASP A C 1
ATOM 743 O O . ASP A 1 100 ? -25.149 -0.335 14.489 1.00 96.88 100 ASP A O 1
ATOM 747 N N . GLN A 1 101 ? -25.018 -2.566 14.288 1.00 98.12 101 GLN A N 1
ATOM 748 C CA . GLN A 1 101 ? -25.706 -2.862 15.548 1.00 98.12 101 GLN A CA 1
ATOM 749 C C . GLN A 1 101 ? -24.779 -2.811 16.762 1.00 98.12 101 GLN A C 1
ATOM 751 O O . GLN A 1 101 ? -25.272 -2.827 17.883 1.00 98.12 101 GLN A O 1
ATOM 756 N N . ILE A 1 102 ? -23.461 -2.746 16.566 1.00 97.75 102 ILE A N 1
ATOM 757 C CA . ILE A 1 102 ? -22.498 -2.529 17.654 1.00 97.75 102 ILE A CA 1
ATOM 758 C C . ILE A 1 102 ? -22.382 -1.033 17.966 1.00 97.75 102 ILE A C 1
ATOM 760 O O . ILE A 1 102 ? -22.171 -0.644 19.117 1.00 97.75 102 ILE A O 1
ATOM 764 N N . VAL A 1 103 ? -22.552 -0.183 16.951 1.00 97.56 103 VAL A N 1
ATOM 765 C CA . VAL A 1 103 ? -22.537 1.273 17.106 1.00 97.56 103 VAL A CA 1
ATOM 766 C C . VAL A 1 103 ? -23.584 1.701 18.139 1.00 97.56 103 VAL A C 1
ATOM 768 O O . VAL A 1 103 ? -24.756 1.337 18.065 1.00 97.56 103 VAL A O 1
ATOM 771 N N . GLY A 1 104 ? -23.161 2.512 19.108 1.00 97.19 104 GLY A N 1
ATOM 772 C CA . GLY A 1 104 ? -24.008 2.988 20.201 1.00 97.19 104 GLY A CA 1
ATOM 773 C C . GLY A 1 104 ? -23.937 2.164 21.492 1.00 97.19 104 GLY A C 1
ATOM 774 O O . GLY A 1 104 ? -24.462 2.631 22.504 1.00 97.19 104 GLY A O 1
ATOM 775 N N . HIS A 1 105 ? -23.242 1.022 21.504 1.00 98.19 105 HIS A N 1
ATOM 776 C CA . HIS A 1 105 ? -22.993 0.237 22.719 1.00 98.19 105 HIS A CA 1
ATOM 777 C C . HIS A 1 105 ? -21.733 0.666 23.477 1.00 98.19 105 HIS A C 1
ATOM 779 O O . HIS A 1 105 ? -20.767 1.154 22.89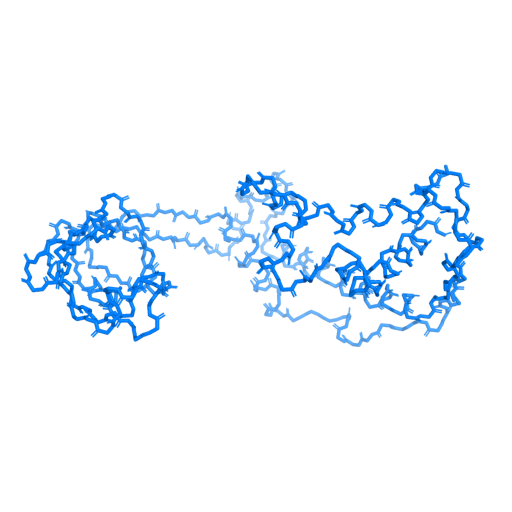1 1.00 98.19 105 HIS A O 1
ATOM 785 N N . MET A 1 106 ? -21.742 0.484 24.800 1.00 97.81 106 MET A N 1
ATOM 786 C CA . MET A 1 106 ? -20.611 0.798 25.687 1.00 97.81 106 MET A CA 1
ATOM 787 C C . MET A 1 106 ? -19.723 -0.435 25.944 1.00 97.81 106 MET A C 1
ATOM 789 O O . MET A 1 106 ? -20.227 -1.560 25.941 1.00 97.81 106 MET A O 1
ATOM 793 N N . PRO A 1 107 ? -18.426 -0.253 26.264 1.00 97.12 107 PRO A N 1
ATOM 794 C CA . PRO A 1 107 ? -17.578 -1.339 26.753 1.00 97.12 107 PRO A CA 1
ATOM 795 C C . PRO A 1 107 ? -18.189 -2.067 27.959 1.00 97.12 107 PRO A C 1
ATOM 797 O O . PRO A 1 107 ? -18.698 -1.446 28.895 1.00 97.12 107 PRO A O 1
ATOM 800 N N . GLY A 1 108 ? -18.106 -3.393 27.943 1.00 96.50 108 GLY A N 1
ATOM 801 C CA . GLY A 1 108 ? -18.678 -4.315 28.920 1.00 96.50 108 GLY A CA 1
ATOM 802 C C . GLY A 1 108 ? -20.146 -4.690 28.685 1.00 96.50 108 GLY A C 1
ATOM 803 O O . GLY A 1 108 ? -20.679 -5.493 29.452 1.00 96.50 108 GLY A O 1
ATOM 804 N N . GLU A 1 109 ? -20.822 -4.127 27.679 1.00 97.94 109 GLU A N 1
ATOM 805 C CA . GLU A 1 109 ? -22.209 -4.482 27.371 1.00 97.94 109 GLU A CA 1
ATOM 806 C C . GLU A 1 109 ? -22.315 -5.788 26.580 1.00 97.94 109 GLU A C 1
ATOM 808 O O . GLU A 1 109 ? -21.517 -6.067 25.687 1.00 97.94 109 GLU A O 1
ATOM 813 N N . THR A 1 110 ? -23.365 -6.556 26.883 1.00 98.00 110 THR A N 1
ATOM 814 C CA . THR A 1 110 ? -23.790 -7.720 26.101 1.00 98.00 110 THR A CA 1
ATOM 815 C C . THR A 1 110 ? -25.153 -7.435 25.480 1.00 98.00 110 THR A C 1
ATOM 817 O O . THR A 1 110 ? -26.079 -7.010 26.178 1.00 98.00 110 THR A O 1
ATOM 820 N N . PHE A 1 111 ? -25.283 -7.684 24.182 1.00 98.19 111 PHE A N 1
ATOM 821 C CA . PHE A 1 111 ? -26.477 -7.412 23.387 1.00 98.19 111 PHE A CA 1
ATOM 822 C C . PHE A 1 111 ? -26.606 -8.416 22.235 1.00 98.19 111 PHE A C 1
ATOM 824 O O . PHE A 1 111 ? -25.648 -9.098 21.876 1.00 98.19 111 PHE A O 1
ATOM 831 N N . ASP A 1 112 ? -27.806 -8.515 21.664 1.00 97.88 112 ASP A N 1
ATOM 832 C CA . ASP A 1 112 ? -28.078 -9.404 20.536 1.00 97.88 112 ASP A CA 1
ATOM 833 C C . ASP A 1 112 ? -27.981 -8.631 19.217 1.00 97.88 112 ASP A C 1
ATOM 835 O O . ASP A 1 112 ? -28.708 -7.659 19.000 1.00 97.88 112 ASP A O 1
ATOM 839 N N . VAL A 1 113 ? -27.127 -9.108 18.315 1.00 97.44 113 VAL A N 1
ATOM 840 C CA . VAL A 1 113 ? -27.011 -8.631 16.935 1.00 97.44 113 VAL A CA 1
ATOM 841 C C . VAL A 1 113 ? -27.787 -9.575 16.020 1.00 97.44 113 VAL A C 1
ATOM 843 O O . VAL A 1 113 ? -27.550 -10.783 16.013 1.00 97.44 113 VAL A O 1
ATOM 846 N N . ASN A 1 114 ? -28.724 -9.033 15.244 1.00 97.25 114 ASN A N 1
ATOM 847 C CA . ASN A 1 114 ? -29.611 -9.815 14.381 1.00 97.25 114 ASN A CA 1
ATOM 848 C C . ASN A 1 114 ? -29.264 -9.561 12.916 1.00 97.25 114 ASN A C 1
ATOM 850 O O . ASN A 1 114 ? -29.348 -8.424 12.459 1.00 97.25 114 ASN A O 1
ATOM 854 N N . VAL A 1 115 ? -28.902 -10.602 12.172 1.00 95.50 115 VAL A N 1
ATOM 855 C CA . VAL A 1 115 ? -28.511 -10.479 10.760 1.00 95.50 115 VAL A CA 1
ATOM 856 C C . VAL A 1 115 ? -29.137 -11.576 9.915 1.00 95.50 115 VAL A C 1
ATOM 858 O O . VAL A 1 115 ? -29.460 -12.655 10.412 1.00 95.50 115 VAL A O 1
ATOM 861 N N . THR A 1 116 ? -29.260 -11.307 8.621 1.00 95.12 116 THR A N 1
ATOM 862 C CA . THR A 1 116 ? -29.631 -12.302 7.616 1.00 95.12 116 THR A CA 1
ATOM 863 C C . THR A 1 116 ? -28.401 -12.579 6.762 1.00 95.12 116 THR A C 1
ATOM 865 O O . THR A 1 116 ? -27.804 -11.658 6.206 1.00 95.12 116 THR A O 1
ATOM 868 N N . PHE A 1 117 ? -27.999 -13.844 6.658 1.00 92.94 117 PHE A N 1
ATOM 869 C CA . PHE A 1 117 ? -26.909 -14.227 5.764 1.00 92.94 117 PHE A CA 1
ATOM 870 C C . PHE A 1 117 ? -27.293 -13.954 4.299 1.00 92.94 117 PHE A C 1
ATOM 872 O O . PHE A 1 117 ? -28.426 -14.258 3.916 1.00 92.94 117 PHE A O 1
ATOM 879 N N . PRO A 1 118 ? -26.364 -13.472 3.452 1.00 92.62 118 PRO A N 1
ATOM 880 C CA . PRO A 1 118 ? -26.611 -13.299 2.023 1.00 92.62 118 PRO A CA 1
ATOM 881 C C . PRO A 1 118 ? -27.077 -14.594 1.343 1.00 92.62 118 PRO A C 1
ATOM 883 O O . PRO A 1 118 ? -26.695 -15.699 1.742 1.00 92.62 118 PRO A O 1
ATOM 886 N N . ASP A 1 119 ? -27.876 -14.469 0.284 1.00 92.69 119 ASP A N 1
ATOM 887 C CA . ASP A 1 119 ? -28.362 -15.622 -0.488 1.00 92.69 119 ASP A CA 1
ATOM 888 C C . ASP A 1 119 ? -27.220 -16.398 -1.174 1.00 92.69 119 ASP A C 1
ATOM 890 O O . ASP A 1 119 ? -27.334 -17.599 -1.422 1.00 92.69 119 ASP A O 1
ATOM 894 N N . ASP A 1 120 ? -26.108 -15.726 -1.473 1.00 90.62 120 ASP A N 1
ATOM 895 C CA . ASP A 1 120 ? -24.914 -16.266 -2.127 1.00 90.62 120 ASP A CA 1
ATOM 896 C C . ASP A 1 120 ? -23.782 -16.616 -1.142 1.00 90.62 120 ASP A C 1
ATOM 898 O O . ASP A 1 120 ? -22.630 -16.807 -1.542 1.00 90.62 120 ASP A O 1
ATOM 902 N N . TYR A 1 121 ? -24.098 -16.751 0.150 1.00 89.12 121 TYR A N 1
ATOM 903 C CA . TYR A 1 121 ? -23.103 -17.063 1.172 1.00 89.12 121 TYR A CA 1
ATOM 904 C C . TYR A 1 121 ? -22.425 -18.425 0.933 1.00 89.12 121 TYR A C 1
ATOM 906 O O . TYR A 1 121 ? -23.079 -19.437 0.667 1.00 89.12 121 TYR A O 1
ATOM 914 N N . GLN A 1 122 ? -21.094 -18.469 1.078 1.00 87.38 122 GLN A N 1
ATOM 915 C CA . GLN A 1 122 ? -20.274 -19.649 0.750 1.00 87.38 122 GLN A CA 1
ATOM 916 C C . GLN A 1 122 ? -20.721 -20.915 1.499 1.00 87.38 122 GLN A C 1
ATOM 918 O O . GLN A 1 122 ? -20.718 -22.021 0.950 1.00 87.38 122 GLN A O 1
ATOM 923 N N . ALA A 1 123 ? -21.135 -20.755 2.756 1.00 85.94 123 ALA A N 1
ATOM 924 C CA . ALA A 1 123 ? -21.745 -21.818 3.534 1.00 85.94 123 ALA A CA 1
ATOM 925 C C . ALA A 1 123 ? -23.234 -21.938 3.168 1.00 85.94 123 ALA A C 1
ATOM 927 O O . ALA A 1 123 ? -24.095 -21.292 3.761 1.00 85.94 123 ALA A O 1
ATOM 928 N N . THR A 1 124 ? -23.541 -22.802 2.197 1.00 87.38 124 THR A N 1
ATOM 929 C CA . THR A 1 124 ? -24.913 -23.048 1.691 1.00 87.38 124 THR A CA 1
ATOM 930 C C . THR A 1 124 ? -25.943 -23.408 2.769 1.00 87.38 124 THR A C 1
ATOM 932 O O . THR A 1 124 ? -27.141 -23.232 2.570 1.00 87.38 124 THR A O 1
ATOM 935 N N . ASN A 1 125 ? -25.506 -23.914 3.924 1.00 86.19 125 ASN A N 1
ATOM 936 C CA . ASN A 1 125 ? -26.365 -24.209 5.069 1.00 86.19 125 ASN A CA 1
ATOM 937 C C . ASN A 1 125 ? -26.756 -22.968 5.891 1.00 86.19 125 ASN A C 1
ATOM 939 O O . ASN A 1 125 ? -27.661 -23.086 6.722 1.00 86.19 125 ASN A O 1
ATOM 943 N N . LEU A 1 126 ? -26.079 -21.836 5.690 1.00 89.12 126 LEU A N 1
ATOM 944 C CA . LEU A 1 126 ? -26.326 -20.551 6.351 1.00 89.12 126 LEU A CA 1
ATOM 945 C C . LEU A 1 126 ? -26.976 -19.531 5.406 1.00 89.12 126 LEU A C 1
ATOM 947 O O . LEU A 1 126 ? -27.716 -18.684 5.883 1.00 89.12 126 LEU A O 1
ATOM 951 N N . ALA A 1 127 ? -26.750 -19.642 4.093 1.00 92.50 127 ALA A N 1
ATOM 952 C CA . ALA A 1 127 ? -27.277 -18.722 3.082 1.00 92.50 127 ALA A CA 1
ATOM 953 C C . ALA A 1 127 ? -28.786 -18.434 3.237 1.00 92.50 127 ALA A C 1
ATOM 955 O O . ALA A 1 127 ? -29.592 -19.361 3.378 1.00 92.50 127 ALA A O 1
ATOM 956 N N . GLY A 1 128 ? -29.149 -17.147 3.223 1.00 94.06 128 GLY A N 1
ATOM 957 C CA . GLY A 1 128 ? -30.527 -16.655 3.334 1.00 94.06 128 GLY A CA 1
ATOM 958 C C . GLY A 1 128 ? -31.201 -16.860 4.698 1.00 94.06 128 GLY A C 1
ATOM 959 O O . GLY A 1 128 ? -32.406 -16.639 4.817 1.00 94.06 128 GLY A O 1
ATOM 960 N N . LYS A 1 129 ? -30.480 -17.336 5.723 1.00 94.19 129 LYS A N 1
ATOM 961 C CA . LYS A 1 129 ? -31.051 -17.576 7.055 1.00 94.19 129 LYS A CA 1
ATOM 962 C C . LYS A 1 129 ? -30.852 -16.392 7.983 1.00 94.19 129 LYS A C 1
ATOM 964 O O . LYS A 1 129 ? -29.802 -15.753 7.970 1.00 94.19 129 LYS A O 1
ATOM 969 N N . ASP A 1 130 ? -31.833 -16.191 8.851 1.00 96.06 130 ASP A N 1
ATOM 970 C CA . ASP A 1 130 ? -31.728 -15.271 9.975 1.00 96.06 130 ASP A CA 1
ATOM 971 C C . ASP A 1 130 ? -30.923 -15.912 11.108 1.00 96.06 130 ASP A C 1
ATOM 973 O O . ASP A 1 130 ? -31.120 -17.083 11.454 1.00 96.06 130 ASP A O 1
ATOM 977 N N . ALA A 1 131 ? -30.021 -15.134 11.694 1.00 95.88 131 ALA A N 1
ATOM 978 C CA . ALA A 1 131 ? -29.190 -15.540 12.811 1.00 95.88 131 ALA A CA 1
ATOM 979 C C . ALA A 1 131 ? -29.137 -14.453 13.881 1.00 95.88 131 ALA A C 1
ATOM 981 O O . ALA A 1 131 ? -29.185 -13.255 13.596 1.00 95.88 131 ALA A O 1
ATOM 982 N N . VAL A 1 132 ? -29.001 -14.907 15.124 1.00 97.19 132 VAL A N 1
ATOM 983 C CA . VAL A 1 132 ? -28.818 -14.052 16.294 1.00 97.19 132 VAL A CA 1
ATOM 984 C C . VAL A 1 132 ? -27.447 -14.329 16.876 1.00 97.19 132 VAL A C 1
ATOM 986 O O . VAL A 1 132 ? -27.115 -15.482 17.167 1.00 97.19 132 VAL A O 1
ATOM 989 N N . PHE A 1 133 ? -26.670 -13.271 17.055 1.00 97.62 133 PHE A N 1
ATOM 990 C CA . PHE A 1 133 ? -25.366 -13.300 17.688 1.00 97.62 133 PHE A CA 1
ATOM 991 C C . PHE A 1 133 ? -25.454 -12.610 19.042 1.00 97.62 133 PHE A C 1
ATOM 993 O O . PHE A 1 133 ? -25.676 -11.405 19.110 1.00 97.62 133 PHE A O 1
ATOM 1000 N N . ALA A 1 134 ? -25.271 -13.379 20.113 1.00 97.69 134 ALA A N 1
ATOM 1001 C CA . ALA A 1 134 ? -25.063 -12.809 21.435 1.00 97.69 134 ALA A CA 1
ATOM 1002 C C . ALA A 1 134 ? -23.642 -12.242 21.474 1.00 97.69 134 ALA A C 1
ATOM 1004 O O . ALA A 1 134 ? -22.681 -13.015 21.497 1.00 97.69 134 ALA A O 1
ATOM 1005 N N . THR A 1 135 ? -23.525 -10.918 21.439 1.00 98.25 135 THR A N 1
ATOM 1006 C CA . THR A 1 135 ? -22.265 -10.185 21.304 1.00 98.25 135 THR A CA 1
ATOM 1007 C C . THR A 1 135 ? -21.959 -9.446 22.599 1.00 98.25 135 THR A C 1
ATOM 1009 O O . THR A 1 135 ? -22.823 -8.782 23.165 1.00 98.25 135 THR A O 1
ATOM 1012 N N . THR A 1 136 ? -20.725 -9.556 23.076 1.00 98.50 136 THR A N 1
ATOM 1013 C CA . THR A 1 136 ? -20.181 -8.739 24.160 1.00 98.50 136 THR A CA 1
ATOM 1014 C C . THR A 1 136 ? -19.146 -7.795 23.578 1.00 98.50 136 THR A C 1
ATOM 1016 O O . THR A 1 136 ? -18.224 -8.240 22.900 1.00 98.50 136 THR A O 1
ATOM 1019 N N . LEU A 1 137 ? -19.297 -6.502 23.849 1.00 98.31 137 LEU A N 1
ATOM 1020 C CA . LEU A 1 137 ? -18.299 -5.490 23.528 1.00 98.31 137 LEU A CA 1
ATOM 1021 C C . LEU A 1 137 ? -17.308 -5.398 24.687 1.00 98.31 137 LEU A C 1
ATOM 1023 O O . LEU A 1 137 ? -17.661 -4.906 25.751 1.00 98.31 137 LEU A O 1
ATOM 1027 N N . ASN A 1 138 ? -16.079 -5.870 24.504 1.00 98.00 138 ASN A N 1
ATOM 1028 C CA . ASN A 1 138 ? -15.074 -5.921 25.565 1.00 98.00 138 ASN A CA 1
ATOM 1029 C C . ASN A 1 138 ? -14.446 -4.542 25.804 1.00 98.00 138 ASN A C 1
ATOM 1031 O O . ASN A 1 138 ? -14.514 -4.007 26.911 1.00 98.00 138 ASN A O 1
ATOM 1035 N N . TYR A 1 139 ? -13.871 -3.950 24.758 1.00 97.56 139 TYR A N 1
ATOM 1036 C CA . TYR A 1 139 ? -13.291 -2.608 24.779 1.00 97.56 139 TYR A CA 1
ATOM 1037 C C . TYR A 1 139 ? -13.395 -1.944 23.404 1.00 97.56 139 TYR A C 1
ATOM 1039 O O . TYR A 1 139 ? -13.632 -2.602 22.391 1.00 97.56 139 TYR A O 1
ATOM 1047 N N . ILE A 1 140 ? -13.219 -0.624 23.386 1.00 97.94 140 ILE A N 1
ATOM 1048 C CA . ILE A 1 140 ? -13.175 0.194 22.175 1.00 97.94 140 ILE A CA 1
ATOM 1049 C C . ILE A 1 140 ? -11.782 0.812 22.096 1.00 97.94 140 ILE A C 1
ATOM 1051 O O . ILE A 1 140 ? -11.286 1.345 23.085 1.00 97.94 140 ILE A O 1
ATOM 1055 N N . ASN A 1 141 ? -11.179 0.774 20.920 1.00 95.88 141 ASN A N 1
ATOM 1056 C CA . ASN A 1 141 ? -9.939 1.447 20.584 1.00 95.88 141 ASN A CA 1
ATOM 1057 C C . ASN A 1 141 ? -10.177 2.410 19.419 1.00 95.88 141 ASN A C 1
ATOM 1059 O O . ASN A 1 141 ? -10.821 2.068 18.431 1.00 95.88 141 ASN A O 1
ATOM 1063 N N . GLU A 1 142 ? -9.604 3.600 19.518 1.00 93.25 142 GLU A N 1
ATOM 1064 C CA . GLU A 1 142 ? -9.600 4.602 18.459 1.00 93.25 142 GLU A CA 1
ATOM 1065 C C . GLU A 1 142 ? -8.170 4.789 17.955 1.00 93.25 142 GLU A C 1
ATOM 1067 O O . GLU A 1 142 ? -7.255 5.078 18.734 1.00 93.25 142 GLU A O 1
ATOM 1072 N N . ASP A 1 143 ? -7.976 4.644 16.647 1.00 90.25 143 ASP A N 1
ATOM 1073 C CA . ASP A 1 143 ? -6.709 4.977 16.009 1.00 90.25 143 ASP A CA 1
ATOM 1074 C C . ASP A 1 143 ? -6.667 6.469 15.688 1.00 90.25 143 ASP A C 1
ATOM 1076 O O . ASP A 1 143 ? -7.362 6.968 14.800 1.00 90.25 143 ASP A O 1
ATOM 1080 N N . VAL A 1 144 ? -5.789 7.186 16.382 1.00 89.56 144 VAL A N 1
ATOM 1081 C CA . VAL A 1 144 ? -5.595 8.620 16.192 1.00 89.56 144 VAL A CA 1
ATOM 1082 C C . VAL A 1 144 ? -4.385 8.846 15.302 1.00 89.56 144 VAL A C 1
ATOM 1084 O O . VAL A 1 144 ? -3.254 8.498 15.649 1.00 89.56 144 VAL A O 1
ATOM 1087 N N . THR A 1 145 ? -4.630 9.446 14.140 1.00 92.06 145 THR A N 1
ATOM 1088 C CA . THR A 1 145 ? -3.560 9.931 13.261 1.00 92.06 145 THR A CA 1
ATOM 1089 C C . THR A 1 145 ? -3.068 11.272 13.800 1.00 92.06 145 THR A C 1
ATOM 1091 O O . THR A 1 145 ? -3.900 12.126 14.107 1.00 92.06 145 THR A O 1
ATOM 1094 N N . PRO A 1 146 ? -1.751 11.483 13.949 1.00 94.75 146 PRO A N 1
ATOM 1095 C CA . PRO A 1 146 ? -1.243 12.745 14.460 1.00 94.75 146 PRO A CA 1
ATOM 1096 C C . PRO A 1 146 ? -1.491 13.893 13.479 1.00 94.75 146 PRO A C 1
ATOM 1098 O O . PRO A 1 146 ? -1.386 13.723 12.264 1.00 94.75 146 PRO A O 1
ATOM 1101 N N . ASP A 1 147 ? -1.738 15.083 14.023 1.00 94.50 147 ASP A N 1
ATOM 1102 C CA . ASP A 1 147 ? -1.840 16.302 13.227 1.00 94.50 147 ASP A CA 1
ATOM 1103 C C . ASP A 1 147 ? -0.481 16.697 12.637 1.00 94.50 147 ASP A C 1
ATOM 1105 O O . ASP A 1 147 ? 0.546 16.739 13.326 1.00 94.50 147 ASP A O 1
ATOM 1109 N N . LEU A 1 148 ? -0.489 17.079 11.360 1.00 96.81 148 LEU A N 1
ATOM 1110 C CA . LEU A 1 148 ? 0.696 17.598 10.691 1.00 96.81 148 LEU A CA 1
ATOM 1111 C C . LEU A 1 148 ? 1.015 19.018 11.173 1.00 96.81 148 LEU A C 1
ATOM 1113 O O . LEU A 1 148 ? 0.384 19.993 10.768 1.00 96.81 148 LEU A O 1
ATOM 1117 N N . THR A 1 149 ? 2.039 19.135 12.013 1.00 98.00 149 THR A N 1
ATOM 1118 C CA . THR A 1 149 ? 2.525 20.409 12.563 1.00 98.00 149 THR A CA 1
ATOM 1119 C C . THR A 1 149 ? 4.049 20.480 12.522 1.00 98.00 149 THR A C 1
ATOM 1121 O O . THR A 1 149 ? 4.719 19.449 12.439 1.00 98.00 149 THR A O 1
ATOM 1124 N N . ASP A 1 150 ? 4.621 21.685 12.603 1.00 98.31 150 ASP A N 1
ATOM 1125 C CA . ASP A 1 150 ? 6.083 21.860 12.633 1.00 98.31 150 ASP A CA 1
ATOM 1126 C C . ASP A 1 150 ? 6.718 21.139 13.836 1.00 98.31 150 ASP A C 1
ATOM 1128 O O . ASP A 1 150 ? 7.760 20.491 13.708 1.00 98.31 150 ASP A O 1
ATOM 1132 N N . ASP A 1 151 ? 6.047 21.172 14.990 1.00 97.81 151 ASP A N 1
ATOM 1133 C CA . ASP A 1 151 ? 6.467 20.455 16.197 1.00 97.81 151 ASP A CA 1
ATOM 1134 C C . ASP A 1 151 ? 6.441 18.935 15.990 1.00 97.81 151 ASP A C 1
ATOM 1136 O O . ASP A 1 151 ? 7.364 18.232 16.409 1.00 97.81 151 ASP A O 1
ATOM 1140 N N . TRP A 1 152 ? 5.417 18.414 15.307 1.00 97.50 152 TRP A N 1
ATOM 1141 C CA . TRP A 1 152 ? 5.356 16.994 14.969 1.00 97.50 152 TRP A CA 1
ATOM 1142 C C . TRP A 1 152 ? 6.481 16.598 14.005 1.00 97.50 152 TRP A C 1
ATOM 1144 O O . TRP A 1 152 ? 7.167 15.605 14.255 1.00 97.50 152 TRP A O 1
ATOM 1154 N N . VAL A 1 153 ? 6.719 17.383 12.946 1.00 98.19 153 VAL A N 1
ATOM 1155 C CA . VAL A 1 153 ? 7.780 17.099 11.964 1.00 98.19 153 VAL A CA 1
ATOM 1156 C C . VAL A 1 153 ? 9.148 17.109 12.638 1.00 98.19 153 VAL A C 1
ATOM 1158 O O . VAL A 1 153 ? 9.890 16.134 12.524 1.00 98.19 153 VAL A O 1
ATOM 1161 N N . SER A 1 154 ? 9.468 18.165 13.387 1.00 97.75 154 SER A N 1
ATOM 1162 C CA . SER A 1 154 ? 10.747 18.264 14.099 1.00 97.75 154 SER A CA 1
ATOM 1163 C C . SER A 1 154 ? 10.947 17.135 15.113 1.00 97.75 154 SER A C 1
ATOM 1165 O O . SER A 1 154 ? 12.047 16.598 15.220 1.00 97.75 154 SER A O 1
ATOM 1167 N N . SER A 1 155 ? 9.895 16.721 15.822 1.00 97.31 155 SER A N 1
ATOM 1168 C CA . SER A 1 155 ? 9.999 15.666 16.837 1.00 97.31 155 SER A CA 1
ATOM 1169 C C . SER A 1 155 ? 10.160 14.261 16.248 1.00 97.31 155 SER A C 1
ATOM 1171 O O . SER A 1 155 ? 10.781 13.414 16.885 1.00 97.31 155 SER A O 1
ATOM 1173 N N . ASN A 1 156 ? 9.614 13.997 15.055 1.00 96.75 156 ASN A N 1
ATOM 1174 C CA . ASN A 1 156 ? 9.543 12.641 14.493 1.00 96.75 156 ASN A CA 1
ATOM 1175 C C . ASN A 1 156 ? 10.473 12.406 13.296 1.00 96.75 156 ASN A C 1
ATOM 1177 O O . ASN A 1 156 ? 10.877 11.266 13.057 1.00 96.75 156 ASN A O 1
ATOM 1181 N N . LEU A 1 157 ? 10.809 13.453 12.534 1.00 97.06 157 LEU A N 1
ATOM 1182 C CA . LEU A 1 157 ? 11.509 13.335 11.249 1.00 97.06 157 LEU A CA 1
ATOM 1183 C C . LEU A 1 157 ? 12.874 14.039 11.215 1.00 97.06 157 LEU A C 1
ATOM 1185 O O . LEU A 1 157 ? 13.639 13.824 10.273 1.00 97.06 157 LEU A O 1
ATOM 1189 N N . ALA A 1 158 ? 13.227 14.846 12.221 1.00 96.69 158 ALA A N 1
ATOM 1190 C CA . ALA A 1 158 ? 14.496 15.578 12.214 1.00 96.69 158 ALA A CA 1
ATOM 1191 C C . ALA A 1 158 ? 15.719 14.649 12.250 1.00 96.69 158 ALA A C 1
ATOM 1193 O O . ALA A 1 158 ? 16.664 14.848 11.491 1.00 96.69 158 ALA A O 1
ATOM 1194 N N . GLU A 1 159 ? 15.711 13.614 13.094 1.00 95.81 159 GLU A N 1
ATOM 1195 C CA . GLU A 1 159 ? 16.850 12.690 13.206 1.00 95.81 159 GLU A CA 1
ATOM 1196 C C . GLU A 1 159 ? 16.954 11.744 12.001 1.00 95.81 159 GLU A C 1
ATOM 1198 O O . GLU A 1 159 ? 18.050 11.490 11.502 1.00 95.81 159 GLU A O 1
ATOM 1203 N N . SER A 1 160 ? 15.819 11.235 11.517 1.00 93.06 160 SER A N 1
ATOM 1204 C CA . SER A 1 160 ? 15.768 10.220 10.459 1.00 93.06 160 SER A CA 1
ATOM 1205 C C . SER A 1 160 ? 15.876 10.805 9.052 1.00 93.06 160 SER A C 1
ATOM 1207 O O . SER A 1 160 ? 16.489 10.191 8.180 1.00 93.06 160 SER A O 1
ATOM 1209 N N . MET A 1 161 ? 15.290 11.982 8.822 1.00 93.31 161 MET A N 1
ATOM 1210 C CA . MET A 1 161 ? 15.172 12.585 7.493 1.00 93.31 161 MET A CA 1
ATOM 1211 C C . MET A 1 161 ? 15.703 14.023 7.418 1.00 93.31 161 MET A C 1
ATOM 1213 O O . MET A 1 161 ? 15.735 14.598 6.333 1.00 93.31 161 MET A O 1
ATOM 1217 N N . GLY A 1 162 ? 16.131 14.621 8.536 1.00 95.00 162 GLY A N 1
ATOM 1218 C CA . GLY A 1 162 ? 16.666 15.986 8.556 1.00 95.00 162 GLY A CA 1
ATOM 1219 C C . GLY A 1 162 ? 15.615 17.087 8.396 1.00 95.00 162 GLY A C 1
ATOM 1220 O O . GLY A 1 162 ? 15.991 18.220 8.100 1.00 95.00 162 GLY A O 1
ATOM 1221 N N . MET A 1 163 ? 14.326 16.775 8.570 1.00 96.88 163 MET A N 1
ATOM 1222 C CA . MET A 1 163 ? 13.220 17.722 8.379 1.00 96.88 163 MET A CA 1
ATOM 1223 C C . MET A 1 163 ? 12.752 18.329 9.700 1.00 96.88 163 MET A C 1
ATOM 1225 O O . MET A 1 163 ? 12.528 17.615 10.674 1.00 96.88 163 MET A O 1
ATOM 1229 N N . ASN A 1 164 ? 12.565 19.648 9.722 1.00 96.69 164 ASN A N 1
ATOM 1230 C CA . ASN A 1 164 ? 12.284 20.409 10.942 1.00 96.69 164 ASN A CA 1
ATOM 1231 C C . ASN A 1 164 ? 10.910 21.086 10.941 1.00 96.69 164 ASN A C 1
ATOM 1233 O O . ASN A 1 164 ? 10.492 21.603 11.971 1.00 96.69 164 ASN A O 1
ATOM 1237 N N . ASN A 1 165 ? 10.229 21.145 9.798 1.00 98.38 165 ASN A N 1
ATOM 1238 C CA . ASN A 1 165 ? 8.941 21.822 9.660 1.00 98.38 165 ASN A CA 1
ATOM 1239 C C . ASN A 1 165 ? 8.130 21.261 8.482 1.00 98.38 165 ASN A C 1
ATOM 1241 O O . ASN A 1 165 ? 8.650 20.557 7.613 1.00 98.38 165 ASN A O 1
ATOM 1245 N N . VAL A 1 166 ? 6.843 21.598 8.443 1.00 98.25 166 VAL A N 1
ATOM 1246 C CA . VAL A 1 166 ? 5.892 21.128 7.428 1.00 98.25 166 VAL A CA 1
ATOM 1247 C C . VAL A 1 166 ? 6.284 21.592 6.026 1.00 98.25 166 VAL A C 1
ATOM 1249 O O . VAL A 1 166 ? 6.102 20.844 5.070 1.00 98.25 166 VAL A O 1
ATOM 1252 N N . ALA A 1 167 ? 6.850 22.793 5.878 1.00 98.25 167 ALA A N 1
ATOM 1253 C CA . ALA A 1 167 ? 7.244 23.315 4.569 1.00 98.25 167 ALA A CA 1
ATOM 1254 C C . ALA A 1 167 ? 8.383 22.495 3.933 1.00 98.25 167 ALA A C 1
ATOM 1256 O O . ALA A 1 167 ? 8.327 22.181 2.741 1.00 98.25 167 ALA A O 1
ATOM 1257 N N . GLU A 1 168 ? 9.385 22.105 4.726 1.00 98.19 168 GLU A N 1
ATOM 1258 C CA . GLU A 1 168 ? 10.455 21.196 4.299 1.00 98.19 168 GLU A CA 1
ATOM 1259 C C . GLU A 1 168 ? 9.887 19.837 3.875 1.00 98.19 168 GLU A C 1
ATOM 1261 O O . GLU A 1 168 ? 10.234 19.342 2.801 1.00 98.19 168 GLU A O 1
ATOM 1266 N N . LEU A 1 169 ? 8.955 19.281 4.658 1.00 98.31 169 LEU A N 1
ATOM 1267 C CA . LEU A 1 169 ? 8.304 18.011 4.336 1.00 98.31 169 LEU A CA 1
ATOM 1268 C C . LEU A 1 169 ? 7.491 18.078 3.042 1.00 98.31 169 LEU A C 1
ATOM 1270 O O . LEU A 1 169 ? 7.661 17.229 2.168 1.00 98.31 169 LEU A O 1
ATOM 1274 N N . LYS A 1 170 ? 6.646 19.101 2.887 1.00 98.12 170 LYS A N 1
ATOM 1275 C CA . LYS A 1 170 ? 5.855 19.297 1.666 1.00 98.12 170 LYS A CA 1
ATOM 1276 C C . LYS A 1 170 ? 6.747 19.459 0.438 1.00 98.12 170 LYS A C 1
ATOM 1278 O O . LYS A 1 170 ? 6.461 18.869 -0.597 1.00 98.12 170 LYS A O 1
ATOM 1283 N N . THR A 1 171 ? 7.857 20.187 0.562 1.00 97.88 171 THR A N 1
ATOM 1284 C CA . THR A 1 171 ? 8.836 20.344 -0.527 1.00 97.88 171 THR A CA 1
ATOM 1285 C C . THR A 1 171 ? 9.500 19.013 -0.880 1.00 97.88 171 THR A C 1
ATOM 1287 O O . THR A 1 171 ? 9.627 18.677 -2.055 1.00 97.88 171 THR A O 1
ATOM 1290 N N . PHE A 1 172 ? 9.905 18.230 0.123 1.00 97.69 172 PHE A N 1
ATOM 1291 C CA . PHE A 1 172 ? 10.488 16.905 -0.083 1.00 97.69 172 PHE A CA 1
ATOM 1292 C C . PHE A 1 172 ? 9.521 15.960 -0.810 1.00 97.69 172 PHE A C 1
ATOM 1294 O O . PHE A 1 172 ? 9.903 15.312 -1.788 1.00 97.69 172 PHE A O 1
ATOM 1301 N N . VAL A 1 173 ? 8.264 15.912 -0.363 1.00 98.12 173 VAL A N 1
ATOM 1302 C CA . VAL A 1 173 ? 7.216 15.087 -0.976 1.00 98.12 173 VAL A CA 1
ATOM 1303 C C . VAL A 1 173 ? 6.908 15.566 -2.391 1.00 98.12 173 VAL A C 1
ATOM 1305 O O . VAL A 1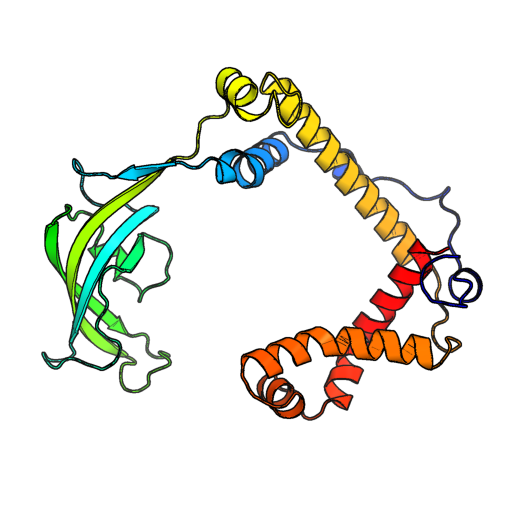 173 ? 6.925 14.754 -3.308 1.00 98.12 173 VAL A O 1
ATOM 1308 N N . SER A 1 174 ? 6.721 16.872 -2.596 1.00 98.06 174 SER A N 1
ATOM 1309 C CA . SER A 1 174 ? 6.475 17.463 -3.916 1.00 98.06 174 SER A CA 1
ATOM 1310 C C . SER A 1 174 ? 7.576 17.104 -4.916 1.00 98.06 174 SER A C 1
ATOM 1312 O O . SER A 1 174 ? 7.278 16.573 -5.982 1.00 98.06 174 SER A O 1
ATOM 1314 N N . ASN A 1 175 ? 8.848 17.283 -4.547 1.00 97.56 175 ASN A N 1
ATOM 1315 C CA . ASN A 1 175 ? 9.977 16.923 -5.408 1.00 97.56 175 ASN A CA 1
ATOM 1316 C C . ASN A 1 175 ? 10.026 15.420 -5.707 1.00 97.56 175 ASN A C 1
ATOM 1318 O O . ASN A 1 175 ? 10.383 15.022 -6.813 1.00 97.56 175 ASN A O 1
ATOM 1322 N N . SER A 1 176 ? 9.676 14.583 -4.727 1.00 96.94 176 SER A N 1
ATOM 1323 C CA . SER A 1 176 ? 9.635 13.130 -4.910 1.00 96.94 176 SER A CA 1
ATOM 1324 C C . SER A 1 176 ? 8.515 12.723 -5.866 1.00 96.94 176 SER A C 1
ATOM 1326 O O . SER A 1 176 ? 8.731 11.885 -6.737 1.00 96.94 176 SER A O 1
ATOM 1328 N N . LEU A 1 177 ? 7.327 13.315 -5.733 1.00 97.69 177 LEU A N 1
ATOM 1329 C CA . LEU A 1 177 ? 6.194 13.060 -6.621 1.00 97.69 177 LEU A CA 1
ATOM 1330 C C . LEU A 1 177 ? 6.490 13.536 -8.046 1.00 97.69 177 LEU A C 1
ATOM 1332 O O . LEU A 1 177 ? 6.323 12.747 -8.972 1.00 97.69 177 LEU A O 1
ATOM 1336 N N . LEU A 1 178 ? 7.025 14.752 -8.204 1.00 97.38 178 LEU A N 1
ATOM 1337 C CA . LEU A 1 178 ? 7.456 15.290 -9.498 1.00 97.38 178 LEU A CA 1
ATOM 1338 C C . LEU A 1 178 ? 8.478 14.373 -10.165 1.00 97.38 178 LEU A C 1
ATOM 1340 O O . LEU A 1 178 ? 8.248 13.906 -11.272 1.00 97.38 178 LEU A O 1
ATOM 1344 N N . PHE A 1 179 ? 9.561 14.022 -9.466 1.00 97.38 179 PHE A N 1
ATOM 1345 C CA . PHE A 1 179 ? 10.575 13.130 -10.026 1.00 97.38 179 PHE A CA 1
ATOM 1346 C C . PHE A 1 179 ? 9.979 11.796 -10.492 1.00 97.38 179 PHE A C 1
ATOM 1348 O O . PHE A 1 179 ? 10.334 11.303 -11.559 1.00 97.38 179 PHE A O 1
ATOM 1355 N N . ASN A 1 180 ? 9.067 11.206 -9.711 1.00 96.44 180 ASN A N 1
ATOM 1356 C CA . ASN A 1 180 ? 8.410 9.960 -10.101 1.00 96.44 180 ASN A CA 1
ATOM 1357 C C . ASN A 1 180 ? 7.516 10.143 -11.334 1.00 96.44 180 ASN A C 1
ATOM 1359 O O . ASN A 1 180 ? 7.547 9.294 -12.219 1.00 96.44 180 ASN A O 1
ATOM 1363 N N . GLN A 1 181 ? 6.736 11.222 -11.415 1.00 96.69 181 GLN A N 1
ATOM 1364 C CA . GLN A 1 181 ? 5.907 11.521 -12.586 1.00 96.69 181 GLN A CA 1
ATOM 1365 C C . GLN A 1 181 ? 6.767 11.719 -13.843 1.00 96.69 181 GLN A C 1
ATOM 1367 O O . GLN A 1 181 ? 6.533 11.052 -14.852 1.00 96.69 181 GLN A O 1
ATOM 1372 N N . GLU A 1 182 ? 7.807 12.552 -13.755 1.00 97.19 182 GLU A N 1
ATOM 1373 C CA . GLU A 1 182 ? 8.738 12.831 -14.850 1.00 97.19 182 GLU A CA 1
ATOM 1374 C C . GLU A 1 182 ? 9.454 11.558 -15.319 1.00 97.19 182 GLU A C 1
ATOM 1376 O O . GLU A 1 182 ? 9.480 11.241 -16.511 1.00 97.19 182 GLU A O 1
ATOM 1381 N N . ALA A 1 183 ? 10.016 10.793 -14.378 1.00 96.62 183 ALA A N 1
ATOM 1382 C CA . ALA A 1 183 ? 10.726 9.559 -14.682 1.00 96.62 183 ALA A CA 1
ATOM 1383 C C . ALA A 1 183 ? 9.797 8.511 -15.305 1.00 96.62 183 ALA A C 1
ATOM 1385 O O . ALA A 1 183 ? 10.194 7.846 -16.261 1.00 96.62 183 ALA A O 1
ATOM 1386 N N . ASN A 1 184 ? 8.566 8.378 -14.803 1.00 96.50 184 ASN A N 1
ATOM 1387 C CA . ASN A 1 184 ? 7.589 7.437 -15.342 1.00 96.50 184 ASN A CA 1
ATOM 1388 C C . ASN A 1 184 ? 7.151 7.818 -16.759 1.00 96.50 184 ASN A C 1
ATOM 1390 O O . ASN A 1 184 ? 7.070 6.935 -17.611 1.00 96.50 184 ASN A O 1
ATOM 1394 N N . GLU A 1 185 ? 6.904 9.101 -17.042 1.00 97.44 185 GLU A N 1
ATOM 1395 C CA . GLU A 1 185 ? 6.506 9.533 -18.387 1.00 97.44 185 GLU A CA 1
ATOM 1396 C C . GLU A 1 185 ? 7.649 9.349 -19.396 1.00 97.44 185 GLU A C 1
ATOM 1398 O O . GLU A 1 185 ? 7.440 8.803 -20.482 1.00 97.44 185 GLU A O 1
ATOM 1403 N N . LEU A 1 186 ? 8.876 9.737 -19.036 1.00 96.94 186 LEU A N 1
ATOM 1404 C CA . LEU A 1 186 ? 10.043 9.552 -19.904 1.00 96.94 186 LEU A CA 1
ATOM 1405 C C . LEU A 1 186 ? 10.368 8.073 -20.114 1.00 96.94 186 LEU A C 1
ATOM 1407 O O . LEU A 1 186 ? 10.697 7.665 -21.228 1.00 96.94 186 LEU A O 1
ATOM 1411 N N . TYR A 1 187 ? 10.256 7.256 -19.065 1.00 96.00 187 TYR A N 1
ATOM 1412 C CA . TYR A 1 187 ? 10.422 5.814 -19.192 1.00 96.00 187 TYR A CA 1
ATOM 1413 C C . TYR A 1 187 ? 9.317 5.197 -20.053 1.00 96.00 187 TYR A C 1
ATOM 1415 O O . TYR A 1 187 ? 9.614 4.313 -20.847 1.00 96.00 187 TYR A O 1
ATOM 1423 N N . GLY A 1 188 ? 8.074 5.676 -19.953 1.00 96.69 188 GLY A N 1
ATOM 1424 C CA . GLY A 1 188 ? 6.971 5.268 -20.823 1.00 96.69 188 GLY A CA 1
ATOM 1425 C C . GLY A 1 188 ? 7.261 5.565 -22.295 1.00 96.69 188 GLY A C 1
ATOM 1426 O O . GLY A 1 188 ? 7.187 4.665 -23.125 1.00 96.69 188 GLY A O 1
ATOM 1427 N N . GLN A 1 189 ? 7.710 6.783 -22.611 1.00 97.31 189 GLN A N 1
ATOM 1428 C CA . GLN A 1 189 ? 8.131 7.154 -23.969 1.00 97.31 189 GLN A CA 1
ATOM 1429 C C . GLN A 1 189 ? 9.297 6.290 -24.468 1.00 97.31 189 GLN A C 1
ATOM 1431 O O . GLN A 1 189 ? 9.277 5.808 -25.603 1.00 97.31 189 GLN A O 1
ATOM 1436 N N . LEU A 1 190 ? 10.294 6.041 -23.610 1.00 96.88 190 LEU A N 1
ATOM 1437 C CA . LEU A 1 190 ? 11.415 5.153 -23.918 1.00 96.88 190 LEU A CA 1
ATOM 1438 C C . LEU A 1 190 ? 10.936 3.731 -24.199 1.00 96.88 190 LEU A C 1
ATOM 1440 O O . LEU A 1 190 ? 11.362 3.108 -25.170 1.00 96.88 190 LEU A O 1
ATOM 1444 N N . TYR A 1 191 ? 10.054 3.223 -23.345 1.00 96.44 191 TYR A N 1
ATOM 1445 C CA . TYR A 1 191 ? 9.488 1.895 -23.454 1.00 96.44 191 TYR A CA 1
ATOM 1446 C C . TYR A 1 191 ? 8.678 1.749 -24.736 1.00 96.44 191 TYR A C 1
ATOM 1448 O O . TYR A 1 191 ? 8.858 0.763 -25.440 1.00 96.44 191 TYR A O 1
ATOM 1456 N N . ASP A 1 192 ? 7.835 2.712 -25.086 1.00 95.75 192 ASP A N 1
ATOM 1457 C CA . ASP A 1 192 ? 6.992 2.631 -26.276 1.00 95.75 192 ASP A CA 1
ATOM 1458 C C . ASP A 1 192 ? 7.812 2.707 -27.568 1.00 95.75 192 ASP A C 1
ATOM 1460 O O . ASP A 1 192 ? 7.559 1.947 -28.505 1.00 95.75 192 ASP A O 1
ATOM 1464 N N . ALA A 1 193 ? 8.834 3.565 -27.603 1.00 95.94 193 ALA A N 1
ATOM 1465 C CA . ALA A 1 193 ? 9.656 3.779 -28.790 1.00 95.94 193 ALA A CA 1
ATOM 1466 C C . ALA A 1 193 ? 10.826 2.786 -28.945 1.00 95.94 193 ALA A C 1
ATOM 1468 O O . ALA A 1 193 ? 11.367 2.662 -30.043 1.00 95.94 193 ALA A O 1
ATOM 1469 N N . ALA A 1 194 ? 11.227 2.067 -27.891 1.00 95.88 194 ALA A N 1
ATOM 1470 C CA . ALA A 1 194 ? 12.272 1.049 -27.991 1.00 95.88 194 ALA A CA 1
ATOM 1471 C C . ALA A 1 194 ? 11.802 -0.177 -28.788 1.00 95.88 194 ALA A C 1
ATOM 1473 O O . ALA A 1 194 ? 10.738 -0.750 -28.527 1.00 95.88 194 ALA A O 1
ATOM 1474 N N . GLU A 1 195 ? 12.644 -0.646 -29.705 1.00 93.75 195 GLU A N 1
ATOM 1475 C CA . GLU A 1 195 ? 12.409 -1.865 -30.481 1.00 93.75 195 GLU A CA 1
ATOM 1476 C C . GLU A 1 195 ? 13.210 -3.023 -29.883 1.00 93.75 195 GLU A C 1
ATOM 1478 O O . GLU A 1 195 ? 14.393 -2.875 -29.581 1.00 93.75 195 GLU A O 1
ATOM 1483 N N . VAL A 1 196 ? 12.582 -4.189 -29.710 1.00 91.56 196 VAL A N 1
ATOM 1484 C CA . VAL A 1 196 ? 13.227 -5.369 -29.117 1.00 91.56 196 VAL A CA 1
ATOM 1485 C C . VAL A 1 196 ? 13.109 -6.559 -30.054 1.00 91.56 196 VAL A C 1
ATOM 1487 O O . VAL A 1 196 ? 12.033 -6.837 -30.576 1.00 91.56 196 VAL A O 1
ATOM 1490 N N . ASN A 1 197 ? 14.207 -7.295 -30.209 1.00 88.06 197 ASN A N 1
ATOM 1491 C CA . ASN A 1 197 ? 14.238 -8.594 -30.866 1.00 88.06 197 ASN A CA 1
ATOM 1492 C C . ASN A 1 197 ? 14.467 -9.695 -29.824 1.00 88.06 197 ASN A C 1
ATOM 1494 O O . ASN A 1 197 ? 15.598 -9.947 -29.401 1.00 88.06 197 ASN A O 1
ATOM 1498 N N . THR A 1 198 ? 13.387 -10.344 -29.395 1.00 83.12 198 THR A N 1
ATOM 1499 C CA . THR A 1 198 ? 13.442 -11.403 -28.379 1.00 83.12 198 THR A CA 1
ATOM 1500 C C . THR A 1 198 ? 13.628 -12.799 -28.965 1.00 83.12 198 THR A C 1
ATOM 1502 O O . THR A 1 198 ? 14.139 -13.675 -28.268 1.00 83.12 198 THR A O 1
ATOM 1505 N N . ASP A 1 199 ? 13.320 -12.997 -30.249 1.00 81.81 199 ASP A N 1
ATOM 1506 C CA . ASP A 1 199 ? 13.39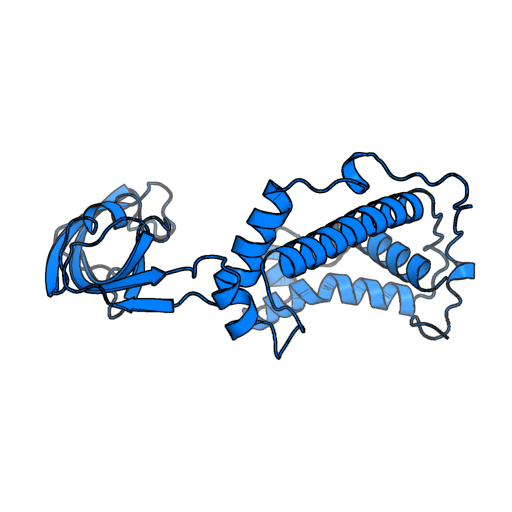4 -14.299 -30.927 1.00 81.81 199 ASP A CA 1
ATOM 1507 C C . ASP A 1 199 ? 14.820 -14.861 -30.976 1.00 81.81 199 ASP A C 1
ATOM 1509 O O . ASP A 1 199 ? 15.028 -16.075 -31.000 1.00 81.81 199 ASP A O 1
ATOM 1513 N N . THR A 1 200 ? 15.824 -13.982 -30.991 1.00 86.88 200 THR A N 1
ATOM 1514 C CA . THR A 1 200 ? 17.236 -14.377 -31.054 1.00 86.88 200 THR A CA 1
ATOM 1515 C C . THR A 1 200 ? 17.888 -14.533 -29.685 1.00 86.88 200 THR A C 1
ATOM 1517 O O . THR A 1 200 ? 19.077 -14.853 -29.625 1.00 86.88 200 THR A O 1
ATOM 1520 N N . LEU A 1 201 ? 17.158 -14.295 -28.589 1.00 89.88 201 LEU A N 1
ATOM 1521 C CA . LEU A 1 201 ? 17.714 -14.438 -27.245 1.00 89.88 201 LEU A CA 1
ATOM 1522 C C . LEU A 1 201 ? 18.110 -15.896 -26.973 1.00 89.88 201 LEU A C 1
ATOM 1524 O O . LEU A 1 201 ? 17.367 -16.809 -27.341 1.00 89.88 201 LEU A O 1
ATOM 1528 N N . PRO A 1 202 ? 19.238 -16.139 -26.285 1.00 90.88 202 PRO A N 1
ATOM 1529 C CA . PRO A 1 202 ? 19.624 -17.483 -25.874 1.00 90.88 202 PRO A CA 1
ATOM 1530 C C . PRO A 1 202 ? 18.533 -18.205 -25.071 1.00 90.88 202 PRO A C 1
ATOM 1532 O O . PRO A 1 202 ? 17.803 -17.598 -24.287 1.00 90.88 202 PRO A O 1
ATOM 1535 N N . GLU A 1 203 ? 18.427 -19.520 -25.264 1.00 89.94 203 GLU A N 1
ATOM 1536 C CA . GLU A 1 203 ? 17.376 -20.354 -24.665 1.00 89.94 203 GLU A CA 1
ATOM 1537 C C . GLU A 1 203 ? 17.392 -20.310 -23.129 1.00 89.94 203 GLU A C 1
ATOM 1539 O O . GLU A 1 203 ? 16.342 -20.285 -22.495 1.00 89.94 203 GLU A O 1
ATOM 1544 N N . ASP A 1 204 ? 18.571 -20.220 -22.512 1.00 89.62 204 ASP A N 1
ATOM 1545 C CA . ASP A 1 204 ? 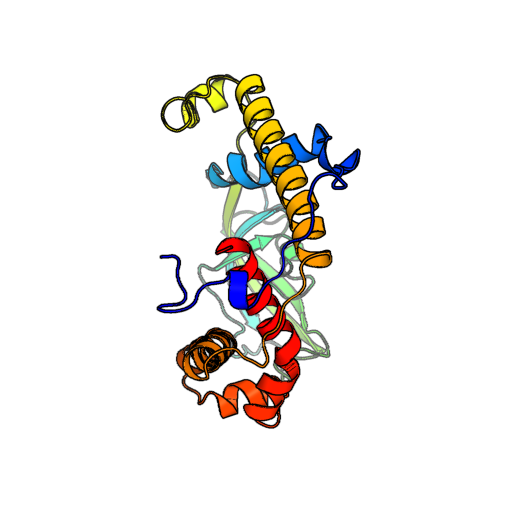18.720 -20.084 -21.061 1.00 89.62 204 ASP A CA 1
ATOM 1546 C C . ASP A 1 204 ? 18.167 -18.752 -20.530 1.00 89.62 204 ASP A C 1
ATOM 1548 O O . ASP A 1 204 ? 17.573 -18.714 -19.449 1.00 89.62 204 ASP A O 1
ATOM 1552 N N . VAL A 1 205 ? 18.292 -17.672 -21.306 1.00 89.06 205 VAL A N 1
ATOM 1553 C CA . VAL A 1 205 ? 17.670 -16.376 -21.011 1.00 89.06 205 VAL A CA 1
ATOM 1554 C C . VAL A 1 205 ? 16.153 -16.469 -21.151 1.00 89.06 205 VAL A C 1
ATOM 1556 O O . VAL A 1 205 ? 15.433 -16.063 -20.241 1.00 89.06 205 VAL A O 1
ATOM 1559 N N . GLN A 1 206 ? 15.645 -17.051 -22.239 1.00 89.06 206 GLN A N 1
ATOM 1560 C CA . GLN A 1 206 ? 14.200 -17.250 -22.415 1.00 89.06 206 GLN A CA 1
ATOM 1561 C C . GLN A 1 206 ? 13.603 -18.117 -21.292 1.00 89.06 206 GLN A C 1
ATOM 1563 O O . GLN A 1 206 ? 12.531 -17.815 -20.754 1.00 89.06 206 GLN A O 1
ATOM 1568 N N . GLN A 1 207 ? 14.328 -19.157 -20.872 1.00 90.69 207 GLN A N 1
ATOM 1569 C CA . GLN A 1 207 ? 13.934 -20.018 -19.762 1.00 90.69 207 GLN A CA 1
ATOM 1570 C C . GLN A 1 207 ? 13.957 -19.275 -18.422 1.00 90.69 207 GLN A C 1
ATOM 1572 O O . GLN A 1 207 ? 13.076 -19.490 -17.591 1.00 90.69 207 GLN A O 1
ATOM 1577 N N . TYR A 1 208 ? 14.918 -18.374 -18.200 1.00 91.69 208 TYR A N 1
ATOM 1578 C CA . TYR A 1 208 ? 14.945 -17.523 -17.008 1.00 91.69 208 TYR A CA 1
ATOM 1579 C C . TYR A 1 208 ? 13.657 -16.696 -16.866 1.00 91.69 208 TYR A C 1
ATOM 1581 O O . TYR A 1 208 ? 13.041 -16.694 -15.796 1.00 91.69 208 TYR A O 1
ATOM 1589 N N . PHE A 1 209 ? 13.193 -16.055 -17.942 1.00 92.25 209 PHE A N 1
ATOM 1590 C CA . PHE A 1 209 ? 11.940 -15.294 -17.911 1.00 92.25 209 PHE A CA 1
ATOM 1591 C C . PHE A 1 209 ? 10.712 -16.194 -17.753 1.00 92.25 209 PHE A C 1
ATOM 1593 O O . PHE A 1 209 ? 9.819 -15.872 -16.973 1.00 92.25 209 PHE A O 1
ATOM 1600 N N . THR A 1 210 ? 10.706 -17.362 -18.398 1.00 93.31 210 THR A N 1
ATOM 1601 C CA . THR A 1 210 ? 9.658 -18.382 -18.216 1.00 93.31 210 THR A CA 1
ATOM 1602 C C . THR A 1 210 ? 9.538 -18.805 -16.748 1.00 93.31 210 THR A C 1
ATOM 1604 O O . THR A 1 210 ? 8.450 -18.797 -16.176 1.00 93.31 210 THR A O 1
ATOM 1607 N N . ASN A 1 211 ? 10.664 -19.091 -16.091 1.00 93.69 211 ASN A N 1
ATOM 1608 C CA . ASN A 1 211 ? 10.690 -19.433 -14.667 1.00 93.69 211 ASN A CA 1
ATOM 1609 C C . ASN A 1 211 ? 10.211 -18.274 -13.784 1.00 93.69 211 ASN A C 1
ATOM 1611 O O . ASN A 1 211 ? 9.590 -18.507 -12.751 1.00 93.69 211 ASN A O 1
ATOM 1615 N N . THR A 1 212 ? 10.496 -17.035 -14.185 1.00 93.69 212 THR A N 1
ATOM 1616 C CA . THR A 1 212 ? 10.091 -15.843 -13.432 1.00 93.69 212 THR A CA 1
ATOM 1617 C C . THR A 1 212 ? 8.574 -15.648 -13.478 1.00 93.69 212 THR A C 1
ATOM 1619 O O . THR A 1 212 ? 7.967 -15.388 -12.443 1.00 93.69 212 THR A O 1
ATOM 1622 N N . VAL A 1 213 ? 7.949 -15.867 -14.640 1.00 95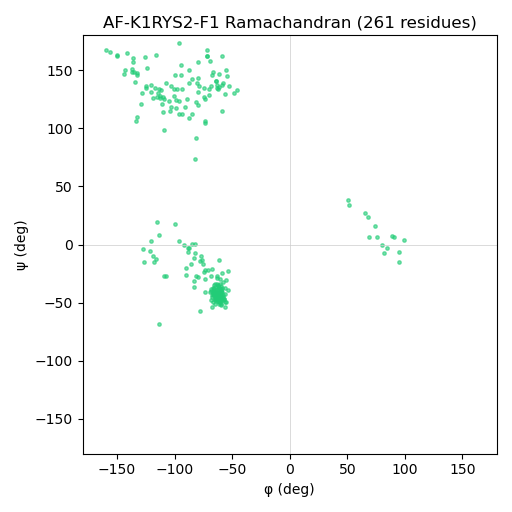.12 213 VAL A N 1
ATOM 1623 C CA . VAL A 1 213 ? 6.483 -15.874 -14.801 1.00 95.12 213 VAL A CA 1
ATOM 1624 C C . VAL A 1 213 ? 5.831 -16.957 -13.931 1.00 95.12 213 VAL A C 1
ATOM 1626 O O . VAL A 1 213 ? 4.836 -16.705 -13.258 1.00 95.12 213 VAL A O 1
ATOM 1629 N N . LEU A 1 214 ? 6.425 -18.151 -13.867 1.00 95.69 214 LEU A N 1
ATOM 1630 C CA . LEU A 1 214 ? 5.901 -19.266 -13.065 1.00 95.69 214 LEU A CA 1
ATOM 1631 C C . LEU A 1 214 ? 6.154 -19.133 -11.556 1.00 95.69 214 LEU A C 1
ATOM 1633 O O . LEU A 1 214 ? 5.553 -19.869 -10.771 1.00 95.69 214 LEU A O 1
ATOM 1637 N N . TYR A 1 215 ? 7.025 -18.214 -11.129 1.00 94.75 215 TYR A N 1
ATOM 1638 C CA . TYR A 1 215 ? 7.483 -18.142 -9.742 1.00 94.75 215 TYR A CA 1
ATOM 1639 C C . TYR A 1 215 ? 6.352 -17.834 -8.755 1.00 94.75 215 TYR A C 1
ATOM 1641 O O . TYR A 1 215 ? 6.215 -18.521 -7.744 1.00 94.75 215 TYR A O 1
ATOM 1649 N N . GLN A 1 216 ? 5.509 -16.840 -9.052 1.00 92.50 216 GLN A N 1
ATOM 1650 C CA . GLN A 1 216 ? 4.394 -16.467 -8.173 1.00 92.50 216 GLN A CA 1
ATOM 1651 C C . GLN A 1 216 ? 3.344 -17.589 -8.046 1.00 92.50 216 GLN A C 1
ATOM 1653 O O . GLN A 1 216 ? 3.064 -18.007 -6.920 1.00 92.50 216 GLN A O 1
ATOM 1658 N N . PRO A 1 217 ? 2.817 -18.168 -9.147 1.00 94.88 217 PRO A N 1
ATOM 1659 C CA . PRO A 1 217 ? 1.941 -19.339 -9.070 1.00 94.88 217 PRO A CA 1
ATOM 1660 C C . PRO A 1 217 ? 2.545 -20.509 -8.286 1.00 94.88 217 PRO A C 1
ATOM 1662 O O . PRO A 1 217 ? 1.843 -21.167 -7.517 1.00 94.88 217 PRO A O 1
ATOM 1665 N N . TYR A 1 218 ? 3.848 -20.752 -8.446 1.00 95.38 218 TYR A N 1
ATOM 1666 C CA . TYR A 1 218 ? 4.559 -21.796 -7.715 1.00 95.38 218 TYR A CA 1
ATOM 1667 C C . TYR A 1 218 ? 4.570 -21.544 -6.199 1.00 95.38 218 TYR A C 1
ATOM 1669 O O . TYR A 1 218 ? 4.270 -22.460 -5.430 1.00 95.38 218 TYR A O 1
ATOM 1677 N N . LEU A 1 219 ? 4.855 -20.313 -5.754 1.00 96.25 219 LEU A N 1
ATOM 1678 C CA . LEU A 1 219 ? 4.819 -19.962 -4.330 1.00 96.25 219 LEU A CA 1
ATOM 1679 C C . LEU A 1 219 ? 3.422 -20.164 -3.731 1.00 96.25 219 LEU A C 1
ATOM 1681 O O . LEU A 1 219 ? 3.291 -20.757 -2.659 1.00 96.25 219 LEU A O 1
ATOM 1685 N N . TYR A 1 220 ? 2.370 -19.745 -4.438 1.00 93.81 220 TYR A N 1
ATOM 1686 C CA . TYR A 1 220 ? 0.997 -19.962 -3.979 1.00 93.81 220 TYR A CA 1
ATOM 1687 C C . TYR A 1 220 ? 0.631 -21.446 -3.901 1.00 93.81 220 TYR A C 1
ATOM 1689 O O . TYR A 1 220 ? 0.009 -21.876 -2.926 1.00 93.81 220 TYR A O 1
ATOM 1697 N N . ALA A 1 221 ? 1.041 -22.244 -4.890 1.00 96.19 221 ALA A N 1
ATOM 1698 C CA . ALA A 1 221 ? 0.839 -23.688 -4.870 1.00 96.19 221 ALA A CA 1
ATOM 1699 C C . ALA A 1 221 ? 1.520 -24.326 -3.645 1.00 96.19 221 ALA A C 1
ATOM 1701 O O . ALA A 1 221 ? 0.893 -25.106 -2.924 1.00 96.19 221 ALA A O 1
ATOM 1702 N N . GLN A 1 222 ? 2.760 -23.917 -3.347 1.00 95.88 222 GLN A N 1
ATOM 1703 C CA . GLN A 1 222 ? 3.516 -24.382 -2.184 1.00 95.88 222 GLN A CA 1
ATOM 1704 C C . GLN A 1 222 ? 2.824 -24.025 -0.863 1.00 95.88 222 GLN A C 1
ATOM 1706 O O . GLN A 1 222 ? 2.672 -24.894 -0.005 1.00 95.88 222 GLN A O 1
ATOM 1711 N N . MET A 1 223 ? 2.370 -22.777 -0.703 1.00 94.56 223 MET A N 1
ATOM 1712 C CA . MET A 1 223 ? 1.656 -22.331 0.501 1.00 94.56 223 MET A CA 1
ATOM 1713 C C . MET A 1 223 ? 0.367 -23.121 0.741 1.00 94.56 223 MET A C 1
ATOM 1715 O O . MET A 1 223 ? 0.005 -23.388 1.884 1.00 94.56 223 MET A O 1
ATOM 1719 N N . ARG A 1 224 ? -0.315 -23.522 -0.335 1.00 94.12 224 ARG A N 1
ATOM 1720 C CA . ARG A 1 224 ? -1.561 -24.297 -0.279 1.00 94.12 224 ARG A CA 1
ATOM 1721 C C . ARG A 1 224 ? -1.339 -25.812 -0.242 1.00 94.12 224 ARG A C 1
ATOM 1723 O O . ARG A 1 224 ? -2.312 -26.556 -0.150 1.00 94.12 224 ARG A O 1
ATOM 1730 N N . GLY A 1 225 ? -0.091 -26.277 -0.321 1.00 96.44 225 GLY A N 1
ATOM 1731 C CA . GLY A 1 225 ? 0.247 -27.701 -0.324 1.00 96.44 225 GLY A CA 1
ATOM 1732 C C . GLY A 1 225 ? -0.257 -28.460 -1.557 1.00 96.44 225 GLY A C 1
ATOM 1733 O O . GLY A 1 225 ? -0.519 -29.659 -1.468 1.00 96.44 225 GLY A O 1
ATOM 1734 N N . VAL A 1 226 ? -0.417 -27.781 -2.696 1.00 96.50 226 VAL A N 1
ATOM 1735 C CA . VAL A 1 226 ? -0.891 -28.369 -3.961 1.00 96.50 226 VAL A CA 1
ATOM 1736 C C . VAL A 1 226 ? 0.187 -28.292 -5.044 1.00 96.50 226 VAL A C 1
ATOM 1738 O O . VAL A 1 226 ? 1.156 -27.546 -4.925 1.00 96.50 226 VAL A O 1
ATOM 1741 N N . SER A 1 227 ? 0.031 -29.074 -6.117 1.00 96.81 227 SER A N 1
ATOM 1742 C CA . SER A 1 227 ? 0.891 -28.947 -7.305 1.00 96.81 227 SER A CA 1
ATOM 1743 C C . SER A 1 227 ? 0.616 -27.641 -8.059 1.00 96.81 227 SER A C 1
ATOM 1745 O O . SER A 1 227 ? -0.481 -27.080 -7.957 1.00 96.81 227 SER A O 1
ATOM 1747 N N . LEU A 1 228 ? 1.589 -27.181 -8.852 1.00 96.06 228 LEU A N 1
ATOM 1748 C CA . LEU A 1 228 ? 1.424 -26.019 -9.728 1.00 96.06 228 LEU A CA 1
ATOM 1749 C C . LEU A 1 228 ? 0.267 -26.232 -10.713 1.00 96.06 228 LEU A C 1
ATOM 1751 O O . LEU A 1 228 ? -0.568 -25.348 -10.871 1.00 96.06 228 LEU A O 1
ATOM 1755 N N . GLU A 1 229 ? 0.161 -27.420 -11.311 1.00 95.94 229 GLU A N 1
ATOM 1756 C CA . GLU A 1 229 ? -0.924 -27.769 -12.230 1.00 95.94 229 GLU A CA 1
ATOM 1757 C C . GLU A 1 229 ? -2.292 -27.671 -11.550 1.00 95.94 229 GLU A C 1
ATOM 1759 O O . GLU A 1 229 ? -3.244 -27.151 -12.124 1.00 95.94 229 GLU A O 1
ATOM 1764 N N . THR A 1 230 ? -2.396 -28.127 -10.298 1.00 95.50 230 THR A N 1
ATOM 1765 C CA . THR A 1 230 ? -3.639 -28.012 -9.521 1.00 95.50 230 THR A CA 1
ATOM 1766 C C . THR A 1 230 ? -3.971 -26.556 -9.203 1.00 95.50 230 THR A C 1
ATOM 1768 O O . THR A 1 230 ? -5.132 -26.166 -9.305 1.00 95.50 230 THR A O 1
ATOM 1771 N N . MET A 1 231 ? -2.974 -25.742 -8.842 1.00 95.75 231 MET A N 1
ATOM 1772 C CA . MET A 1 231 ? -3.167 -24.312 -8.585 1.00 95.75 231 MET A CA 1
ATOM 1773 C C . MET A 1 231 ? -3.660 -23.580 -9.839 1.00 95.75 231 MET A C 1
ATOM 1775 O O . MET A 1 231 ? -4.650 -22.855 -9.775 1.00 95.75 231 MET A O 1
ATOM 1779 N N . LEU A 1 232 ? -3.011 -23.806 -10.984 1.00 96.25 232 LEU A N 1
ATOM 1780 C CA . LEU A 1 232 ? -3.386 -23.187 -12.257 1.00 96.25 232 LEU A CA 1
ATOM 1781 C C . LEU A 1 232 ? -4.757 -23.666 -12.749 1.00 96.25 232 LEU A C 1
ATOM 1783 O O . LEU A 1 232 ? -5.552 -22.850 -13.208 1.00 96.25 232 LEU A O 1
ATOM 1787 N N . SER A 1 233 ? -5.085 -24.947 -12.562 1.00 95.31 233 SER A N 1
ATOM 1788 C CA . SER A 1 233 ? -6.417 -25.482 -12.866 1.00 95.31 233 SER A CA 1
ATOM 1789 C C . SER A 1 233 ? -7.520 -24.812 -12.051 1.00 95.31 233 SER A C 1
ATOM 1791 O O . SER A 1 233 ? -8.566 -24.471 -12.599 1.00 95.31 233 SER A O 1
ATOM 1793 N N . GLN A 1 234 ? -7.278 -24.548 -10.766 1.00 93.38 234 GLN A N 1
ATOM 1794 C CA . GLN A 1 234 ? -8.217 -23.800 -9.926 1.00 93.38 234 GLN A CA 1
ATOM 1795 C C . GLN A 1 234 ? -8.337 -22.326 -10.333 1.00 93.38 234 GLN A C 1
ATOM 1797 O O . GLN A 1 234 ? -9.386 -21.727 -10.116 1.00 93.38 234 GLN A O 1
ATOM 1802 N N . ALA A 1 235 ? -7.290 -21.759 -10.937 1.00 92.94 235 ALA A N 1
ATOM 1803 C CA . ALA A 1 235 ? -7.299 -20.418 -11.517 1.00 92.94 235 ALA A CA 1
ATOM 1804 C C . ALA A 1 235 ? -7.899 -20.364 -12.939 1.00 92.94 235 ALA A C 1
ATOM 1806 O O . ALA A 1 235 ? -7.963 -19.286 -13.524 1.00 92.94 235 ALA A O 1
ATOM 1807 N N . GLY A 1 236 ? -8.355 -21.498 -13.488 1.00 95.62 236 GLY A N 1
ATOM 1808 C CA . GLY A 1 236 ? -9.055 -21.570 -14.773 1.00 95.62 236 GLY A CA 1
ATOM 1809 C C . GLY A 1 236 ? -8.204 -21.981 -15.978 1.00 95.62 236 GLY A C 1
ATOM 1810 O O . GLY A 1 236 ? -8.739 -22.019 -17.081 1.00 95.62 236 GLY A O 1
ATOM 1811 N N . TYR A 1 237 ? -6.927 -22.328 -15.793 1.00 96.88 237 TYR A N 1
ATOM 1812 C CA . TYR A 1 237 ? -6.048 -22.778 -16.881 1.00 96.88 237 TYR A CA 1
ATOM 1813 C C . TYR A 1 237 ? -6.050 -24.307 -17.008 1.00 96.88 237 TYR A C 1
ATOM 1815 O O . TYR A 1 237 ? -5.901 -25.033 -16.028 1.00 96.88 237 TYR A O 1
ATOM 1823 N N . SER A 1 238 ? -6.168 -24.829 -18.224 1.00 95.44 238 SER A N 1
ATOM 1824 C CA . SER A 1 238 ? -6.144 -26.268 -18.515 1.00 95.44 238 SER A CA 1
ATOM 1825 C C . SER A 1 238 ? -4.752 -26.897 -18.407 1.00 95.44 238 SER A C 1
ATOM 1827 O O . SER A 1 238 ? -4.640 -28.111 -18.228 1.00 95.44 238 SER A O 1
ATOM 1829 N N . SER A 1 239 ? -3.689 -26.093 -18.509 1.00 96.19 239 SER A N 1
ATOM 1830 C CA . SER A 1 239 ? -2.297 -26.547 -18.428 1.00 96.19 239 SER A CA 1
ATOM 1831 C C . SER A 1 239 ? -1.326 -25.414 -18.074 1.00 96.19 239 SER A C 1
ATOM 1833 O O . SER A 1 239 ? -1.669 -24.234 -18.144 1.00 96.19 239 SER A O 1
ATOM 1835 N N . VAL A 1 240 ? -0.089 -25.783 -17.720 1.00 95.75 240 VAL A N 1
ATOM 1836 C CA . VAL A 1 240 ? 1.023 -24.826 -17.568 1.00 95.75 240 VAL A CA 1
ATOM 1837 C C . VAL A 1 240 ? 1.322 -24.129 -18.899 1.00 95.75 240 VAL A C 1
ATOM 1839 O O . VAL A 1 240 ? 1.570 -22.927 -18.904 1.00 95.75 240 VAL A O 1
ATOM 1842 N N . ASP A 1 241 ? 1.244 -24.850 -20.020 1.00 96.19 241 ASP A N 1
ATOM 1843 C CA . ASP A 1 241 ? 1.502 -24.293 -21.353 1.00 96.19 241 ASP A CA 1
ATOM 1844 C C . ASP A 1 241 ? 0.475 -23.217 -21.722 1.00 96.19 241 ASP A C 1
ATOM 1846 O O . ASP A 1 241 ? 0.856 -22.147 -22.187 1.00 96.19 241 ASP A O 1
ATOM 1850 N N . GLU A 1 242 ? -0.813 -23.443 -21.435 1.00 96.62 242 GLU A N 1
ATOM 1851 C CA . GLU A 1 242 ? -1.850 -22.423 -21.641 1.00 96.62 242 GLU A CA 1
ATOM 1852 C C . GLU A 1 242 ? -1.592 -21.182 -20.779 1.00 96.62 242 GLU A C 1
ATOM 1854 O O . GLU A 1 242 ? -1.734 -20.055 -21.253 1.00 96.62 242 GLU A O 1
ATOM 1859 N N . TYR A 1 243 ? -1.186 -21.361 -19.518 1.00 96.81 243 TYR A N 1
ATOM 1860 C CA . TYR A 1 243 ? -0.826 -20.234 -18.657 1.00 96.81 243 TYR A CA 1
ATOM 1861 C C . TYR A 1 243 ? 0.352 -19.432 -19.228 1.00 96.81 243 TYR A C 1
ATOM 1863 O O . TYR A 1 243 ? 0.315 -18.201 -19.238 1.00 96.81 243 TYR A O 1
ATOM 1871 N N . LEU A 1 244 ? 1.383 -20.118 -19.728 1.00 95.69 244 LEU A N 1
ATOM 1872 C CA . LEU A 1 244 ? 2.542 -19.482 -20.354 1.00 95.69 244 LEU A CA 1
ATOM 1873 C C . LEU A 1 244 ? 2.171 -18.750 -21.647 1.00 95.69 244 LEU A C 1
ATOM 1875 O O . LEU A 1 244 ? 2.619 -17.622 -21.832 1.00 95.69 244 LEU A O 1
ATOM 1879 N N . GLU A 1 245 ? 1.319 -19.333 -22.492 1.00 95.81 245 GLU A N 1
ATOM 1880 C CA . GLU A 1 245 ? 0.811 -18.691 -23.711 1.00 95.81 245 GLU A CA 1
ATOM 1881 C C . GLU A 1 245 ? 0.032 -17.408 -23.379 1.00 95.81 245 GLU A C 1
ATOM 1883 O O . GLU A 1 245 ? 0.275 -16.356 -23.970 1.00 95.81 245 GLU A O 1
ATOM 1888 N N . ASN A 1 246 ? -0.827 -17.453 -22.356 1.00 95.56 246 ASN A N 1
ATOM 1889 C CA . ASN A 1 246 ? -1.548 -16.274 -21.863 1.00 95.56 246 ASN A CA 1
ATOM 1890 C C . ASN A 1 246 ? -0.627 -15.235 -21.198 1.00 95.56 246 ASN A C 1
ATOM 1892 O O . ASN A 1 246 ? -0.984 -14.061 -21.115 1.00 95.56 246 ASN A O 1
ATOM 1896 N N . SER A 1 247 ? 0.558 -15.647 -20.746 1.00 95.44 247 SER A N 1
ATOM 1897 C CA . SER A 1 247 ? 1.552 -14.780 -20.102 1.00 95.44 247 SER A CA 1
ATOM 1898 C C . SER A 1 247 ? 2.628 -14.274 -21.068 1.00 95.44 247 SER A C 1
ATOM 1900 O O . SER A 1 247 ? 3.556 -13.584 -20.638 1.00 95.44 247 SER A O 1
ATOM 1902 N N . GLU A 1 248 ? 2.542 -14.600 -22.362 1.00 92.69 248 GLU A N 1
ATOM 1903 C CA . GLU A 1 248 ? 3.588 -14.273 -23.335 1.00 92.69 248 GLU A CA 1
ATOM 1904 C C . GLU A 1 248 ? 3.816 -12.761 -23.426 1.00 92.69 248 GLU A C 1
ATOM 1906 O O . GLU A 1 248 ? 4.957 -12.310 -23.378 1.00 92.69 248 GLU A O 1
ATOM 1911 N N . SER A 1 249 ? 2.748 -11.958 -23.460 1.00 91.81 249 SER A N 1
ATOM 1912 C CA . SER A 1 249 ? 2.856 -10.493 -23.473 1.00 91.81 249 SER A CA 1
ATOM 1913 C C . SER A 1 249 ? 3.590 -9.965 -22.237 1.00 91.81 249 SER A C 1
ATOM 1915 O O . SER A 1 249 ? 4.515 -9.167 -22.368 1.00 91.81 249 SER A O 1
ATOM 1917 N N . SER A 1 250 ? 3.257 -10.469 -21.046 1.00 92.19 250 SER A N 1
ATOM 1918 C CA . SER A 1 250 ? 3.939 -10.113 -19.799 1.00 92.19 250 SER A CA 1
ATOM 1919 C C . SER A 1 250 ? 5.414 -10.510 -19.828 1.00 92.19 250 SER A C 1
ATOM 1921 O O . SER A 1 250 ? 6.271 -9.712 -19.450 1.00 92.19 250 SER A O 1
ATOM 1923 N N . LYS A 1 251 ? 5.734 -11.707 -20.334 1.00 92.81 251 LYS A N 1
ATOM 1924 C CA . LYS A 1 251 ? 7.117 -12.175 -20.497 1.00 92.81 251 LYS A CA 1
ATOM 1925 C C . LYS A 1 251 ? 7.905 -11.255 -21.434 1.00 92.81 251 LYS A C 1
ATOM 1927 O O . LYS A 1 251 ? 9.010 -10.837 -21.091 1.00 92.81 251 LYS A O 1
ATOM 1932 N N . GLN A 1 252 ? 7.330 -10.895 -22.581 1.00 91.81 252 GLN A N 1
ATOM 1933 C CA . GLN A 1 252 ? 7.935 -9.965 -23.540 1.00 91.81 252 GLN A CA 1
ATOM 1934 C C . GLN A 1 252 ? 8.141 -8.576 -22.924 1.00 91.81 252 GLN A C 1
ATOM 1936 O O . GLN A 1 252 ? 9.214 -7.988 -23.074 1.00 91.81 252 GLN A O 1
ATOM 1941 N N . SER A 1 253 ? 7.170 -8.081 -22.151 1.00 93.00 253 SER A N 1
ATOM 1942 C CA . SER A 1 253 ? 7.297 -6.816 -21.426 1.00 93.00 253 SER A CA 1
ATOM 1943 C C . SER A 1 253 ? 8.437 -6.832 -20.407 1.00 93.00 253 SER A C 1
ATOM 1945 O O . SER A 1 253 ? 9.203 -5.869 -20.354 1.00 93.00 253 SER A O 1
ATOM 1947 N N . MET A 1 254 ? 8.600 -7.924 -19.651 1.00 92.38 254 MET A N 1
ATOM 1948 C CA . MET A 1 254 ? 9.710 -8.095 -18.704 1.00 92.38 254 MET A CA 1
ATOM 1949 C C . MET A 1 254 ? 11.070 -8.115 -19.407 1.00 92.38 254 MET A C 1
ATOM 1951 O O . MET A 1 254 ? 12.010 -7.458 -18.956 1.00 92.38 254 MET A O 1
ATOM 1955 N N . ILE A 1 255 ? 11.176 -8.851 -20.518 1.00 92.75 255 ILE A N 1
ATOM 1956 C CA . ILE A 1 255 ? 12.397 -8.910 -21.330 1.00 92.75 255 ILE A CA 1
ATOM 1957 C C . ILE A 1 255 ? 12.759 -7.510 -21.827 1.00 92.75 255 ILE A C 1
ATOM 1959 O O . ILE A 1 255 ? 13.885 -7.055 -21.622 1.00 92.75 255 ILE A O 1
ATOM 1963 N N . LYS A 1 256 ? 11.793 -6.808 -22.430 1.00 94.06 256 LYS A N 1
ATOM 1964 C CA . LYS A 1 256 ? 11.964 -5.446 -22.940 1.00 94.06 256 LYS A CA 1
ATOM 1965 C C . LYS A 1 256 ? 12.451 -4.493 -21.854 1.00 94.06 256 LYS A C 1
ATOM 1967 O O . LYS A 1 256 ? 13.453 -3.815 -22.053 1.00 94.06 256 LYS A O 1
ATOM 1972 N N . GLN A 1 257 ? 11.801 -4.492 -20.693 1.00 94.00 257 GLN A N 1
ATOM 1973 C CA . GLN A 1 257 ? 12.191 -3.654 -19.561 1.00 94.00 257 GLN A CA 1
ATOM 1974 C C . GLN A 1 257 ? 13.635 -3.925 -19.116 1.00 94.00 257 GLN A C 1
ATOM 1976 O O . GLN A 1 257 ? 14.408 -2.981 -18.952 1.00 94.00 257 GLN A O 1
ATOM 1981 N N . ILE A 1 258 ? 14.023 -5.195 -18.953 1.00 92.31 258 ILE A N 1
ATOM 1982 C CA . ILE A 1 258 ? 15.388 -5.552 -18.541 1.00 92.31 258 ILE A CA 1
ATOM 1983 C C . ILE A 1 258 ? 16.421 -5.137 -19.591 1.00 92.31 258 ILE A C 1
ATOM 1985 O O . ILE A 1 258 ? 17.470 -4.613 -19.218 1.00 92.31 258 ILE A O 1
ATOM 1989 N N . LEU A 1 259 ? 16.142 -5.347 -20.879 1.00 92.69 259 LEU A N 1
ATOM 1990 C CA . LEU A 1 259 ? 17.058 -4.955 -21.948 1.00 92.69 259 LEU A CA 1
ATOM 1991 C C . LEU A 1 259 ? 17.220 -3.433 -22.022 1.00 92.69 259 LEU A C 1
ATOM 1993 O O . LEU A 1 259 ? 18.352 -2.968 -22.097 1.00 92.69 259 LEU A O 1
ATOM 1997 N N . ILE A 1 260 ? 16.129 -2.664 -21.915 1.00 93.69 260 ILE A N 1
ATOM 1998 C CA . ILE A 1 260 ? 16.177 -1.193 -21.865 1.00 93.69 260 ILE A CA 1
ATOM 1999 C C . ILE A 1 260 ? 17.037 -0.709 -20.692 1.00 93.69 260 ILE A C 1
ATOM 2001 O O . ILE A 1 260 ? 17.858 0.176 -20.873 1.00 93.69 260 ILE A O 1
ATOM 2005 N N . MET A 1 261 ? 16.883 -1.290 -19.497 1.00 91.56 261 MET A N 1
ATOM 2006 C CA . MET A 1 261 ? 17.661 -0.881 -18.315 1.00 91.56 261 MET A CA 1
ATOM 2007 C C . MET A 1 261 ? 19.143 -1.287 -18.373 1.00 91.56 261 MET A C 1
ATOM 2009 O O . MET A 1 261 ? 19.955 -0.744 -17.626 1.00 91.56 261 MET A O 1
ATOM 2013 N N . GLN A 1 262 ? 19.498 -2.293 -19.178 1.00 89.69 262 GLN A N 1
ATOM 2014 C CA . GLN A 1 262 ? 20.880 -2.764 -19.329 1.00 89.69 262 GLN A CA 1
ATOM 2015 C C . GLN A 1 262 ? 21.662 -2.064 -20.438 1.00 89.69 262 GLN A C 1
ATOM 2017 O O . GLN A 1 262 ? 22.896 -2.097 -20.393 1.00 89.69 262 GLN A O 1
ATOM 2022 N N . ALA A 1 263 ? 20.953 -1.559 -21.445 1.00 88.94 263 ALA A N 1
ATOM 2023 C CA . ALA A 1 263 ? 21.498 -0.818 -22.573 1.00 88.94 263 ALA A CA 1
ATOM 2024 C C . ALA A 1 263 ? 22.010 0.561 -22.133 1.00 88.94 263 ALA A C 1
ATOM 2026 O O . ALA A 1 263 ? 23.095 0.940 -22.632 1.00 88.94 263 ALA A O 1
#

Nearest PDB structures (foldseek):
  1t11-assembly1_A  TM=4.888E-01  e=2.728E-12  Vibrio cholerae
  1t11-assembly1_B  TM=4.491E-01  e=1.445E-12  Vibrio cholerae
  6d6s-assembly1_B  TM=4.557E-01  e=4.622E-11  Escherichia coli K-12
  7zgi-assembly1_A  TM=3.924E-01  e=6.924E-11  Chlamydomonas reinhardtii
  5owj-assembly1_B  TM=3.988E-01  e=4.933E-10  Escherichia coli

Mean predicted aligned error: 7.82 Å

InterPro domains:
  IPR001179 FKBP-type peptidyl-prolyl cis-trans isomerase domain [PF00254] (56-137)
  IPR001179 FKBP-type peptidyl-prolyl cis-trans isomerase domain [PS50059] (61-143)
  IPR037041 Trigger factor, C-terminal domain superfamily [G3DSA:1.10.3120.10] (28-235)
  IPR046357 Peptidyl-prolyl cis-trans isomerase domain superfamily [G3DSA:3.10.50.40] (49-146)

Secondary structure (DSSP, 8-state):
--SSTT--GGGTEEPPPGGG----TGGG---HHHHHHHHHHHTGGGG-EEEEE-SS---TT-EEEEEEEEEETTEEEEEEEEEEEEEETTS--SSTTTGGGTTTPPTT-EEEEEEE--TT-SSTTTTT-EEEEEEEEEEEEEEEPPP--HHHHHHHHHHHH---SHHHHHHHHHHHHHHHHHHHHHHHHHHHH-EE--TTS-HHHHHHHHHHHHHHHHHHHHHTT--HHHHHHHTT-S-HHHHHHHTHHHHHHHHHHHHHHH-

Sequence (263 aa):
NGYLKGITALDYVTLPDTESFTLSDDATTVSDSDIDDYISNNILSNYKTTNEITNRAAENGDTVNIDFAGSIDGVAFDGGTGSDYDLTLGSGTFIDGFEDQIVGHMPGETFDVNVTFPDDYQATNLAGKDAVFATTLNYINEDVTPDLTDDWVSSNLAESMGMNNVAELKTFVSNSLLFNQEANELYGQLYDAAEVNTDTLPEDVQQYFTNTVLYQPYLYAQMRGVSLETMLSQAGYSSVDEYLENSESSKQSMIKQILIMQA